Protein AF-A0A5T0JHB0-F1 (afdb_monomer)

Sequence (239 aa):
MPPEIALELALKNLENNMNIVLFGDSLSVVEEIQMHCNTYYQGKARIYKAQELIDDLSCPTPFLQAFAEIIFMSNADEIYSGDSSFARLASIIGHGKEPKYYFKFFSFVQQQDILMDNIGILNTDNIMKAYTMCYYYLISRLYLKKNFNHLVKIVFKILSYNSNNEFYHVLFIDSLLNLEKYDTAERHLDDFIFKLQREDRFLSCLKQSSFYNLFKNVYMSDKINEKYQKLMLIKSSII

pLDDT: mean 92.31, std 5.79, range [61.75, 98.12]

Structure (mmCIF, N/CA/C/O backbone):
data_AF-A0A5T0JHB0-F1
#
_entry.id   AF-A0A5T0JHB0-F1
#
loop_
_atom_site.group_PDB
_atom_site.id
_atom_site.type_symbol
_atom_site.label_atom_id
_atom_site.label_alt_id
_atom_site.label_comp_id
_atom_site.label_asym_id
_atom_site.label_entity_id
_atom_site.label_seq_id
_atom_site.pdbx_PDB_ins_code
_atom_site.Cartn_x
_atom_site.Cartn_y
_atom_site.Cartn_z
_atom_site.occupancy
_atom_site.B_iso_or_equiv
_atom_site.auth_seq_id
_atom_site.auth_comp_id
_atom_site.auth_asym_id
_atom_site.auth_atom_id
_atom_site.pdbx_PDB_model_num
ATOM 1 N N . MET A 1 1 ? -1.124 -0.220 7.212 1.00 89.75 1 MET A N 1
ATOM 2 C CA . MET A 1 1 ? -2.143 -1.015 6.483 1.00 89.75 1 MET A CA 1
ATOM 3 C C . MET A 1 1 ? -2.791 -0.111 5.446 1.00 89.75 1 MET A C 1
ATOM 5 O O . MET A 1 1 ? -2.792 1.090 5.696 1.00 89.75 1 MET A O 1
ATOM 9 N N . PRO A 1 2 ? -3.310 -0.623 4.319 1.00 93.50 2 PRO A N 1
ATOM 10 C CA . PRO A 1 2 ? -4.086 0.200 3.390 1.00 93.50 2 PRO A CA 1
ATOM 11 C C . PRO A 1 2 ? -5.315 0.816 4.085 1.00 93.50 2 PRO A C 1
ATOM 13 O O . PRO A 1 2 ? -5.983 0.091 4.832 1.00 93.50 2 PRO A O 1
ATOM 16 N N . PRO A 1 3 ? -5.624 2.106 3.865 1.00 94.94 3 PRO A N 1
ATOM 17 C CA . PRO A 1 3 ? -6.789 2.765 4.462 1.00 94.94 3 PRO A CA 1
ATOM 18 C C . PRO A 1 3 ? -8.114 2.065 4.160 1.00 94.94 3 PRO A C 1
ATOM 20 O O . PRO A 1 3 ? -8.975 1.977 5.025 1.00 94.94 3 PRO A O 1
ATOM 23 N N . GLU A 1 4 ? -8.257 1.501 2.964 1.00 95.62 4 GLU A N 1
ATOM 24 C CA . GLU A 1 4 ? -9.446 0.764 2.534 1.00 95.62 4 GLU A CA 1
ATOM 25 C C . GLU A 1 4 ? -9.688 -0.487 3.389 1.00 95.62 4 GLU A C 1
ATOM 27 O O . GLU A 1 4 ? -10.818 -0.787 3.762 1.00 95.62 4 GLU A O 1
ATOM 32 N N . ILE A 1 5 ? -8.616 -1.191 3.769 1.00 95.81 5 ILE A N 1
ATOM 33 C CA . ILE A 1 5 ? -8.713 -2.326 4.695 1.00 95.81 5 ILE A CA 1
ATOM 34 C C . ILE A 1 5 ? -9.114 -1.837 6.093 1.00 95.81 5 ILE A C 1
ATOM 36 O O . ILE A 1 5 ? -9.913 -2.489 6.761 1.00 95.81 5 ILE A O 1
ATOM 40 N N . ALA A 1 6 ? -8.571 -0.703 6.546 1.00 95.81 6 ALA A N 1
ATOM 41 C CA . ALA A 1 6 ? -8.934 -0.119 7.837 1.00 95.81 6 ALA A CA 1
ATOM 42 C C . ALA A 1 6 ? -10.414 0.300 7.876 1.00 95.81 6 ALA A C 1
ATOM 44 O O . ALA A 1 6 ? -11.096 0.029 8.863 1.00 95.81 6 ALA A O 1
ATOM 45 N N . LEU A 1 7 ? -10.916 0.898 6.792 1.00 96.75 7 LEU A N 1
ATOM 46 C CA . LEU A 1 7 ? -12.322 1.260 6.633 1.00 96.75 7 LEU A CA 1
ATOM 47 C C . LEU A 1 7 ? -13.226 0.027 6.707 1.00 96.75 7 LEU A C 1
ATOM 49 O O . LEU A 1 7 ? -14.161 0.005 7.498 1.00 96.75 7 LEU A O 1
ATOM 53 N N . GLU A 1 8 ? -12.914 -1.022 5.949 1.00 96.44 8 GLU A N 1
ATOM 54 C CA . GLU A 1 8 ? -13.681 -2.272 5.964 1.00 96.44 8 GLU A CA 1
ATOM 55 C C . GLU A 1 8 ? -13.753 -2.894 7.365 1.00 96.44 8 GLU A C 1
ATOM 57 O O . GLU A 1 8 ? -14.798 -3.379 7.801 1.00 96.44 8 GLU A O 1
ATOM 62 N N . LEU A 1 9 ? -12.637 -2.869 8.099 1.00 95.94 9 LEU A N 1
ATOM 63 C CA . LEU A 1 9 ? -12.596 -3.327 9.485 1.00 95.94 9 LEU A CA 1
ATOM 64 C C . LEU A 1 9 ? -13.464 -2.463 10.393 1.00 95.94 9 LEU A C 1
ATOM 66 O O . LEU A 1 9 ? -14.145 -3.006 11.265 1.00 95.94 9 LEU A O 1
ATOM 70 N N . ALA A 1 10 ? -13.446 -1.146 10.193 1.00 96.81 10 ALA A N 1
ATOM 71 C CA . ALA A 1 10 ? -14.276 -0.231 10.955 1.00 96.81 10 ALA A CA 1
ATOM 72 C C . ALA A 1 10 ? -15.765 -0.505 10.710 1.00 96.81 10 ALA A C 1
ATOM 74 O O . ALA A 1 10 ? -16.513 -0.693 11.667 1.00 96.81 10 ALA A O 1
ATOM 75 N N . LEU A 1 11 ? -16.183 -0.625 9.448 1.00 96.12 11 LEU A N 1
ATOM 76 C CA . LEU A 1 11 ? -17.566 -0.933 9.079 1.00 96.12 11 LEU A CA 1
ATOM 77 C C . LEU A 1 11 ? -18.024 -2.264 9.693 1.00 96.12 11 LEU A C 1
ATOM 79 O O . LEU A 1 11 ? -19.005 -2.295 10.432 1.00 96.12 11 LEU A O 1
ATOM 83 N N . LYS A 1 12 ? -17.250 -3.343 9.517 1.00 95.00 12 LYS A N 1
ATOM 84 C CA . LYS A 1 12 ? -17.574 -4.665 10.088 1.00 95.00 12 LYS A CA 1
ATOM 85 C C . LYS A 1 12 ? -17.710 -4.661 11.610 1.00 95.00 12 LYS A C 1
ATOM 87 O O . LYS A 1 12 ? -18.544 -5.376 12.159 1.00 95.00 12 LYS A O 1
ATOM 92 N N . ASN A 1 13 ? -16.885 -3.898 12.322 1.00 95.50 13 ASN A N 1
ATOM 93 C CA . ASN A 1 13 ? -16.968 -3.838 13.784 1.00 95.50 13 ASN A CA 1
ATOM 94 C C . ASN A 1 13 ? -18.107 -2.921 14.263 1.00 95.50 13 ASN A C 1
ATOM 96 O O . ASN A 1 13 ? -18.753 -3.236 15.264 1.00 95.50 13 ASN A O 1
ATOM 100 N N . LEU A 1 14 ? -18.418 -1.847 13.531 1.00 96.62 14 LEU A N 1
ATOM 101 C CA . LEU A 1 14 ? -19.583 -0.999 13.807 1.00 96.62 14 LEU A CA 1
ATOM 102 C C . LEU A 1 14 ? -20.900 -1.767 13.631 1.00 96.62 14 LEU A C 1
ATOM 104 O O . LEU A 1 14 ? -21.796 -1.616 14.460 1.00 96.62 14 LEU A O 1
ATOM 108 N N . GLU A 1 15 ? -21.009 -2.643 12.625 1.00 95.31 15 GLU A N 1
ATOM 109 C CA . GLU A 1 15 ? -22.163 -3.549 12.458 1.00 95.31 15 GLU A CA 1
ATOM 110 C C . GLU A 1 15 ? -22.382 -4.455 13.677 1.00 95.31 15 GLU A C 1
ATOM 112 O O . GLU A 1 15 ? -23.519 -4.752 14.044 1.00 95.31 15 GLU A O 1
ATOM 117 N N . ASN A 1 16 ? -21.299 -4.832 14.358 1.00 93.88 16 ASN A N 1
ATOM 118 C CA . ASN A 1 16 ? -21.329 -5.619 15.588 1.00 93.88 16 ASN A CA 1
ATOM 119 C C . ASN A 1 16 ? -21.525 -4.764 16.857 1.00 93.88 16 ASN A C 1
ATOM 121 O O . ASN A 1 16 ? -21.328 -5.255 17.967 1.00 93.88 16 ASN A O 1
ATOM 125 N N . ASN A 1 17 ? -21.939 -3.497 16.719 1.00 92.94 17 ASN A N 1
ATOM 126 C CA . ASN A 1 17 ? -22.165 -2.538 17.811 1.00 92.94 17 ASN A CA 1
ATOM 127 C C . ASN A 1 17 ? -20.931 -2.242 18.683 1.00 92.94 17 ASN A C 1
ATOM 129 O O . ASN A 1 17 ? -21.081 -1.812 19.834 1.00 92.94 17 ASN A O 1
ATOM 133 N N . MET A 1 18 ? -19.727 -2.436 18.140 1.00 95.31 18 MET A N 1
ATOM 134 C CA . MET A 1 18 ? -18.478 -2.121 18.832 1.00 95.31 18 MET A CA 1
ATOM 135 C C . MET A 1 18 ? -18.198 -0.615 18.813 1.00 95.31 18 MET A C 1
ATOM 137 O O . MET A 1 18 ? -18.572 0.096 17.878 1.00 95.31 18 MET A O 1
ATOM 141 N N . ASN A 1 19 ? -17.491 -0.138 19.838 1.00 96.44 19 ASN A N 1
ATOM 142 C CA . ASN A 1 19 ? -16.872 1.186 19.823 1.00 96.44 19 ASN A CA 1
ATOM 143 C C . ASN A 1 19 ? -15.500 1.071 19.153 1.00 96.44 19 ASN A C 1
ATOM 145 O O . ASN A 1 19 ? -14.743 0.149 19.454 1.00 96.44 19 ASN A O 1
ATOM 149 N N . ILE A 1 20 ? -15.169 2.006 18.268 1.00 97.56 20 ILE A N 1
ATOM 150 C CA . ILE A 1 20 ? -13.930 1.972 17.490 1.00 97.56 20 ILE A CA 1
ATOM 151 C C . ILE A 1 20 ? -13.085 3.190 17.817 1.00 97.56 20 ILE A C 1
ATOM 153 O O . ILE A 1 20 ? -13.575 4.315 17.796 1.00 97.56 20 ILE A O 1
ATOM 157 N N . VAL A 1 21 ? -11.799 2.959 18.063 1.00 97.00 21 VAL A N 1
ATOM 158 C CA . VAL A 1 21 ? -10.796 4.018 18.179 1.00 97.00 21 VAL A CA 1
ATOM 159 C C . VAL A 1 21 ? -9.786 3.840 17.054 1.00 97.00 21 VAL A C 1
ATOM 161 O O . VAL A 1 21 ? -9.196 2.770 16.898 1.00 97.00 21 VAL A O 1
ATOM 164 N N . LEU A 1 22 ? -9.614 4.884 16.253 1.00 96.44 22 LEU A N 1
ATOM 165 C CA . LEU A 1 22 ? -8.676 4.929 15.144 1.00 96.44 22 LEU A CA 1
ATOM 166 C C . LEU A 1 22 ? -7.336 5.502 15.605 1.00 96.44 22 LEU A C 1
ATOM 168 O O . LEU A 1 22 ? -7.280 6.557 16.237 1.00 96.44 22 LEU A O 1
ATOM 172 N N . PHE A 1 23 ? -6.263 4.821 15.212 1.00 93.88 23 PHE A N 1
ATOM 173 C CA . PHE A 1 23 ? -4.880 5.245 15.408 1.00 93.88 23 PHE A CA 1
ATOM 174 C C . PHE A 1 23 ? -4.179 5.291 14.051 1.00 93.88 23 PHE A C 1
ATOM 176 O O . PHE A 1 23 ? -4.409 4.422 13.203 1.00 93.88 23 PHE A O 1
ATOM 183 N N . GLY A 1 24 ? -3.290 6.260 13.851 1.00 90.19 24 GLY A N 1
ATOM 184 C CA . GLY A 1 24 ? -2.480 6.326 12.642 1.00 90.19 24 GLY A CA 1
ATOM 185 C C . GLY A 1 24 ? -1.634 7.587 12.549 1.00 90.19 24 GLY A C 1
ATOM 186 O O . GLY A 1 24 ? -2.036 8.648 13.013 1.00 90.19 24 GLY A O 1
ATOM 187 N N . ASP A 1 25 ? -0.490 7.461 11.876 1.00 85.25 25 ASP A N 1
ATOM 188 C CA . ASP A 1 25 ? 0.469 8.559 11.685 1.00 85.25 25 ASP A CA 1
ATOM 189 C C . ASP A 1 25 ? -0.076 9.671 10.770 1.00 85.25 25 ASP A C 1
ATOM 191 O O . ASP A 1 25 ? 0.360 10.819 10.823 1.00 85.25 25 ASP A O 1
ATOM 195 N N . SER A 1 26 ? -1.025 9.329 9.892 1.00 89.62 26 SER A N 1
ATOM 196 C CA . SER A 1 26 ? -1.679 10.273 8.987 1.00 89.62 26 SER A CA 1
ATOM 197 C C . SER A 1 26 ? -3.050 10.652 9.535 1.00 89.62 26 SER A C 1
ATOM 199 O O . SER A 1 26 ? -4.031 9.931 9.340 1.00 89.62 26 SER A O 1
ATOM 201 N N . LEU A 1 27 ? -3.111 11.811 10.196 1.00 89.62 27 LEU A N 1
ATOM 202 C CA . LEU A 1 27 ? -4.356 12.352 10.749 1.00 89.62 27 LEU A CA 1
ATOM 203 C C . LEU A 1 27 ? -5.435 12.524 9.676 1.00 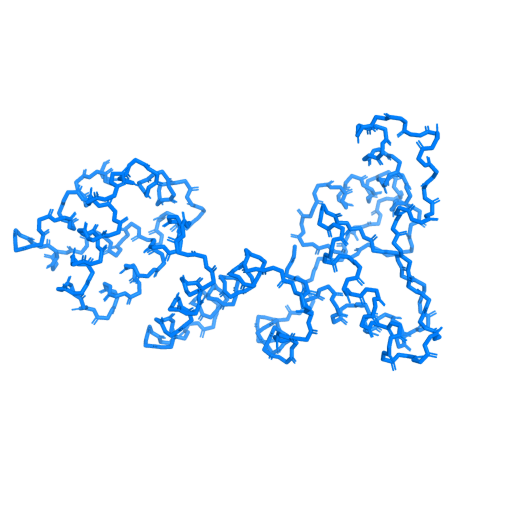89.62 27 LEU A C 1
ATOM 205 O O . LEU A 1 27 ? -6.582 12.171 9.917 1.00 89.62 27 LEU A O 1
ATOM 209 N N . SER A 1 28 ? -5.064 12.962 8.470 1.00 92.81 28 SER A N 1
ATOM 210 C CA . SER A 1 28 ? -6.013 13.124 7.363 1.00 92.81 28 SER A CA 1
ATOM 211 C C . SER A 1 28 ? -6.670 11.803 6.953 1.00 92.81 28 SER A C 1
ATOM 213 O O . SER A 1 28 ? -7.867 11.763 6.696 1.00 92.81 28 SER A O 1
ATOM 215 N N . VAL A 1 29 ? -5.924 10.696 6.933 1.00 94.62 29 VAL A N 1
ATOM 216 C CA . VAL A 1 29 ? -6.490 9.371 6.634 1.00 94.62 29 VAL A CA 1
ATOM 217 C C . VAL A 1 29 ? -7.418 8.900 7.752 1.00 94.62 29 VAL A C 1
ATOM 219 O O . VAL A 1 29 ? -8.484 8.353 7.475 1.00 94.62 29 VAL A O 1
ATOM 222 N N . VAL A 1 30 ? -7.025 9.117 9.008 1.00 95.75 30 VAL A N 1
ATOM 223 C CA . VAL A 1 30 ? -7.852 8.791 10.177 1.00 95.75 30 VAL A CA 1
ATOM 224 C C . VAL A 1 30 ? -9.171 9.575 10.144 1.00 95.75 30 VAL A C 1
ATOM 226 O O . VAL A 1 30 ? -10.237 8.998 10.359 1.00 95.75 30 VAL A O 1
ATOM 229 N N . GLU A 1 31 ? -9.110 10.862 9.810 1.00 95.56 31 GLU A N 1
ATOM 230 C CA . GLU A 1 31 ? -10.271 11.743 9.661 1.00 95.56 31 GLU A CA 1
ATOM 231 C C . GLU A 1 31 ? -11.197 11.310 8.528 1.00 95.56 31 GLU A C 1
ATOM 233 O O . GLU A 1 31 ? -12.407 11.237 8.732 1.00 95.56 31 GLU A O 1
ATOM 238 N N . GLU A 1 32 ? -10.651 10.955 7.366 1.00 96.44 32 GLU A N 1
ATOM 239 C CA . GLU A 1 32 ? -11.439 10.464 6.232 1.00 96.44 32 GLU A CA 1
ATOM 240 C C . GLU A 1 32 ? -12.203 9.177 6.574 1.00 96.44 32 GLU A C 1
ATOM 242 O O . GLU A 1 32 ? -13.388 9.059 6.258 1.00 96.44 32 GLU A O 1
ATOM 247 N N . ILE A 1 33 ? -11.570 8.227 7.276 1.00 97.25 33 ILE A N 1
ATOM 248 C CA . ILE A 1 33 ? -12.240 6.994 7.723 1.00 97.25 33 ILE A CA 1
ATOM 249 C C . ILE A 1 33 ? -13.360 7.324 8.716 1.00 97.25 33 ILE A C 1
ATOM 251 O O . ILE A 1 33 ? -14.481 6.833 8.565 1.00 97.25 33 ILE A O 1
ATOM 255 N N . GLN A 1 34 ? -13.083 8.164 9.718 1.00 97.25 34 GLN A N 1
ATOM 256 C CA . GLN A 1 34 ? -14.083 8.568 10.709 1.00 97.25 34 GLN A CA 1
ATOM 257 C C . GLN A 1 34 ? -15.277 9.267 10.042 1.00 97.25 34 GLN A C 1
ATOM 259 O O . GLN A 1 34 ? -16.429 8.917 10.306 1.00 97.25 34 GLN A O 1
ATOM 264 N N . MET A 1 35 ? -15.009 10.223 9.150 1.00 96.38 35 MET A N 1
ATOM 265 C CA . MET A 1 35 ? -16.020 10.971 8.405 1.00 96.38 35 MET A CA 1
ATOM 266 C C . MET A 1 35 ? -16.868 10.049 7.527 1.00 96.38 35 MET A C 1
ATOM 268 O O . MET A 1 35 ? -18.096 10.181 7.513 1.00 96.38 35 MET A O 1
ATOM 272 N N . HIS A 1 36 ? -16.241 9.099 6.830 1.00 97.00 36 HIS A N 1
ATOM 273 C CA . HIS A 1 36 ? -16.961 8.131 6.012 1.00 97.00 36 HIS A CA 1
ATOM 274 C C . HIS A 1 36 ? -17.904 7.277 6.864 1.00 97.00 36 HIS A C 1
ATOM 276 O O . HIS A 1 36 ? -19.098 7.213 6.578 1.00 97.00 36 HIS A O 1
ATOM 282 N N . CYS A 1 37 ? -17.406 6.685 7.953 1.00 97.19 37 CYS A N 1
ATOM 283 C CA . CYS A 1 37 ? -18.223 5.893 8.874 1.00 97.19 37 CYS A CA 1
ATOM 284 C C . CYS A 1 37 ? -19.373 6.719 9.470 1.00 97.19 37 CYS A C 1
ATOM 286 O O . CYS A 1 37 ? -20.520 6.274 9.480 1.00 97.19 37 CYS A O 1
ATOM 288 N N . ASN A 1 38 ? -19.104 7.947 9.916 1.00 96.25 38 ASN A N 1
ATOM 289 C CA . ASN A 1 38 ? -20.141 8.838 10.431 1.00 96.25 38 ASN A CA 1
ATOM 290 C C . ASN A 1 38 ? -21.205 9.144 9.374 1.00 96.25 38 ASN A C 1
ATOM 292 O O . ASN A 1 38 ? -22.392 9.121 9.686 1.00 96.25 38 ASN A O 1
ATOM 296 N N . THR A 1 39 ? -20.813 9.366 8.122 1.00 96.00 39 THR A N 1
ATOM 297 C CA . THR A 1 39 ? -21.760 9.589 7.021 1.00 96.00 39 THR A CA 1
ATOM 298 C C . THR A 1 39 ? -22.595 8.337 6.748 1.00 96.00 39 THR A C 1
ATOM 300 O O . THR A 1 39 ? -23.823 8.416 6.704 1.00 96.00 39 THR A O 1
ATOM 303 N N . TYR A 1 40 ? -21.947 7.174 6.640 1.00 95.44 40 TYR A N 1
ATOM 304 C CA . TYR A 1 40 ? -22.587 5.884 6.367 1.00 95.44 40 TYR A CA 1
ATOM 305 C C . TYR A 1 40 ? -23.641 5.520 7.426 1.00 95.44 40 TYR A C 1
ATOM 307 O O . TYR A 1 40 ? -24.749 5.103 7.094 1.00 95.44 40 TYR A O 1
ATOM 315 N N . TYR A 1 41 ? -23.341 5.765 8.705 1.00 95.50 41 TYR A N 1
ATOM 316 C CA . TYR A 1 41 ? -24.249 5.504 9.830 1.00 95.50 41 TYR A CA 1
ATOM 317 C C . TYR A 1 41 ? -25.081 6.723 10.267 1.00 95.50 41 TYR A C 1
ATOM 319 O O . TYR A 1 41 ? -25.636 6.718 11.368 1.00 95.50 41 TYR A O 1
ATOM 327 N N . GLN A 1 42 ? -25.191 7.775 9.446 1.00 95.00 42 GLN A N 1
ATOM 328 C CA . GLN A 1 42 ? -26.013 8.967 9.732 1.00 95.00 42 GLN A CA 1
ATOM 329 C C . GLN A 1 42 ? -25.706 9.616 11.100 1.00 95.00 42 GLN A C 1
ATOM 331 O O . GLN A 1 42 ? -26.607 9.976 11.860 1.00 95.00 42 GLN A O 1
ATOM 336 N N . GLY A 1 43 ? -24.423 9.709 11.444 1.00 90.12 43 GLY A N 1
ATOM 337 C CA . GLY A 1 43 ? -23.916 10.286 12.690 1.00 90.12 43 GLY A CA 1
ATOM 338 C C . GLY A 1 43 ? -24.035 9.378 13.916 1.00 90.12 43 GLY A C 1
ATOM 339 O O . GLY A 1 43 ? -23.746 9.822 15.022 1.00 90.12 43 GLY A O 1
ATOM 340 N N . LYS A 1 44 ? -24.462 8.119 13.755 1.00 91.31 44 LYS A N 1
ATOM 341 C CA . LYS A 1 44 ? -24.628 7.160 14.865 1.00 91.31 44 LYS A CA 1
ATOM 342 C C . LYS A 1 44 ? -23.440 6.211 15.044 1.00 91.31 44 LYS A C 1
ATOM 344 O O . LYS A 1 44 ? -23.489 5.351 15.924 1.00 91.31 44 LYS A O 1
ATOM 349 N N . ALA A 1 45 ? -22.402 6.327 14.213 1.00 94.19 45 ALA A N 1
ATOM 350 C CA . ALA A 1 45 ? -21.202 5.514 14.360 1.00 94.19 45 ALA A CA 1
ATOM 351 C C . ALA A 1 45 ? -20.469 5.890 15.653 1.00 94.19 45 ALA A C 1
ATOM 353 O O . ALA A 1 45 ? -20.216 7.060 15.929 1.00 94.19 45 ALA A O 1
ATOM 354 N N . ARG A 1 46 ? -20.101 4.883 16.446 1.00 96.19 46 ARG A N 1
ATOM 355 C CA . ARG A 1 46 ? -19.302 5.060 17.665 1.00 96.19 46 ARG A CA 1
ATOM 356 C C . ARG A 1 46 ? -17.828 4.909 17.316 1.00 96.19 46 ARG A C 1
ATOM 358 O O . ARG A 1 46 ? -17.197 3.913 17.664 1.00 96.19 46 ARG A O 1
ATOM 365 N N . ILE A 1 47 ? -17.327 5.861 16.540 1.00 97.50 47 ILE A N 1
ATOM 366 C CA . ILE A 1 47 ? -15.969 5.863 16.004 1.00 97.50 47 ILE A CA 1
ATOM 367 C C . ILE A 1 47 ? -15.251 7.155 16.390 1.00 97.50 47 ILE A C 1
ATOM 369 O O . ILE A 1 47 ? -15.738 8.258 16.146 1.00 97.50 47 ILE A O 1
ATOM 373 N N . TYR A 1 48 ? -14.082 7.002 16.995 1.00 96.00 48 TYR A N 1
ATOM 374 C CA . TYR A 1 48 ? -13.324 8.085 17.607 1.00 96.00 48 TYR A CA 1
ATOM 375 C C . TYR A 1 48 ? -11.898 8.078 17.084 1.00 96.00 48 TYR A C 1
ATOM 377 O O . TYR A 1 48 ?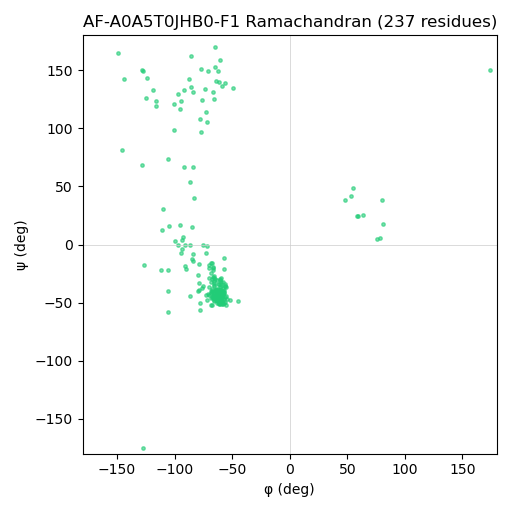 -11.350 7.018 16.769 1.00 96.00 48 TYR A O 1
ATOM 385 N N . LYS A 1 49 ? -11.272 9.245 17.026 1.00 94.50 49 LYS A N 1
ATOM 386 C CA . LYS A 1 49 ? -9.826 9.346 16.801 1.00 94.50 49 LYS A CA 1
ATOM 387 C C . LYS A 1 49 ? -9.128 9.270 18.152 1.00 94.50 49 LYS A C 1
ATOM 389 O O . LYS A 1 49 ? -9.620 9.835 19.125 1.00 94.50 49 LYS A O 1
ATOM 394 N N . ALA A 1 50 ? -7.975 8.613 18.232 1.00 92.12 50 ALA A N 1
ATOM 395 C CA . ALA A 1 50 ? -7.217 8.546 19.483 1.00 92.12 50 ALA A CA 1
ATOM 396 C C . ALA A 1 50 ? -6.905 9.946 20.050 1.00 92.12 50 ALA A C 1
ATOM 398 O O . ALA A 1 50 ? -7.014 10.161 21.254 1.00 92.12 50 ALA A O 1
ATOM 399 N N . GLN A 1 51 ? -6.626 10.918 19.176 1.00 87.19 51 GLN A N 1
ATOM 400 C CA . GLN A 1 51 ? -6.329 12.306 19.546 1.00 87.19 51 GLN A CA 1
ATOM 401 C C . GLN A 1 51 ? -7.527 13.048 20.164 1.00 87.19 51 GLN A C 1
ATOM 403 O O . GLN A 1 51 ? -7.345 14.051 20.837 1.00 87.19 51 GLN A O 1
ATOM 408 N N . GLU A 1 52 ? -8.760 12.571 19.963 1.00 89.06 52 GLU A N 1
ATOM 409 C CA . GLU A 1 52 ? -9.947 13.140 20.625 1.00 89.06 52 GLU A CA 1
ATOM 410 C C . GLU A 1 52 ? -10.081 12.662 22.078 1.00 89.06 52 GLU A C 1
ATOM 412 O O . GLU A 1 52 ? -10.849 13.230 22.852 1.00 89.06 52 GLU A O 1
ATOM 417 N N . LEU A 1 53 ? -9.371 11.589 22.436 1.00 89.69 53 LEU A N 1
ATOM 418 C CA . LEU A 1 53 ? -9.498 10.889 23.714 1.00 89.69 53 LEU A CA 1
ATOM 419 C C . LEU A 1 53 ? -8.254 11.048 24.596 1.00 89.69 53 LEU A C 1
ATOM 421 O O . LEU A 1 53 ? -8.339 10.869 25.811 1.00 89.69 53 LEU A O 1
ATOM 425 N N . ILE A 1 54 ? -7.108 11.368 23.996 1.00 85.75 54 ILE A N 1
ATOM 426 C CA . ILE A 1 54 ? -5.834 11.581 24.680 1.00 85.75 54 ILE A CA 1
ATOM 427 C C . ILE A 1 54 ? -5.616 13.086 24.820 1.00 85.75 54 ILE A C 1
ATOM 429 O O . ILE A 1 54 ? -5.578 13.810 23.833 1.00 85.75 54 ILE A O 1
ATOM 433 N N . ASP A 1 55 ? -5.476 13.555 26.058 1.00 75.94 55 ASP A N 1
ATOM 434 C CA . ASP A 1 55 ? -5.261 14.972 26.346 1.00 75.94 55 ASP A CA 1
ATOM 435 C C . ASP A 1 55 ? -3.839 15.419 25.964 1.00 75.94 55 ASP A C 1
ATOM 437 O O . ASP A 1 55 ? -2.849 15.016 26.587 1.00 75.94 55 ASP A O 1
ATOM 441 N N . ASP A 1 56 ? -3.752 16.297 24.963 1.00 67.25 56 ASP A N 1
ATOM 442 C CA . ASP A 1 56 ? -2.501 16.888 24.479 1.00 67.25 56 ASP A CA 1
ATOM 443 C C . ASP A 1 56 ? -1.755 17.677 25.565 1.00 67.25 56 ASP A C 1
ATOM 445 O O . ASP A 1 56 ? -0.521 17.684 25.586 1.00 67.25 56 ASP A O 1
ATOM 449 N N . LEU A 1 57 ? -2.469 18.307 26.507 1.00 61.75 57 LEU A N 1
ATOM 450 C CA . LEU A 1 57 ? -1.845 19.076 27.593 1.00 61.75 57 LEU A CA 1
ATOM 451 C C . LEU A 1 57 ? -1.073 18.172 28.561 1.00 61.75 57 LEU A C 1
ATOM 453 O O . LEU A 1 57 ? -0.068 18.588 29.140 1.00 61.75 57 LEU A O 1
ATOM 457 N N . SER A 1 58 ? -1.517 16.924 28.697 1.00 67.69 58 SER A N 1
ATOM 458 C CA . SER A 1 58 ? -0.886 15.900 29.529 1.00 67.69 58 SER A CA 1
ATOM 459 C C . SER A 1 58 ? 0.264 15.171 28.813 1.00 67.69 58 SER A C 1
ATOM 461 O O . SER A 1 58 ? 1.075 14.511 29.466 1.00 67.69 58 SER A O 1
ATOM 463 N N . CYS A 1 59 ? 0.383 15.316 27.487 1.00 76.44 59 CYS A N 1
ATOM 464 C CA . CYS A 1 59 ? 1.383 14.644 26.651 1.00 76.44 59 CYS A CA 1
ATOM 465 C C . CYS A 1 59 ? 2.151 15.644 25.762 1.00 76.44 59 CYS A C 1
ATOM 467 O O . CYS A 1 59 ? 2.052 15.589 24.540 1.00 76.44 59 CYS A O 1
ATOM 469 N N . PRO A 1 60 ? 2.991 16.530 26.328 1.00 75.56 60 PRO A N 1
ATOM 470 C CA . PRO A 1 60 ? 3.583 17.652 25.589 1.00 75.56 60 PRO A CA 1
ATOM 471 C C . PRO A 1 60 ? 4.672 17.256 24.578 1.00 75.56 60 PRO A C 1
ATOM 473 O O . PRO A 1 60 ? 5.255 18.122 23.929 1.00 75.56 60 PRO A O 1
ATOM 476 N N . THR A 1 61 ? 5.014 15.969 24.472 1.00 86.19 61 THR A N 1
ATOM 477 C CA . THR A 1 61 ? 6.075 15.493 23.575 1.00 86.19 61 THR A CA 1
ATOM 478 C C . THR A 1 61 ? 5.565 14.363 22.685 1.00 86.19 61 THR A C 1
ATOM 480 O O . THR A 1 61 ? 4.766 13.552 23.157 1.00 86.19 61 THR A O 1
ATOM 483 N N . PRO A 1 62 ? 6.095 14.217 21.454 1.00 84.88 62 PRO A N 1
ATOM 484 C CA . PRO A 1 62 ? 5.727 13.111 20.568 1.00 84.88 62 PRO A CA 1
ATOM 485 C C . PRO A 1 62 ? 5.957 11.731 21.195 1.00 84.88 62 PRO A C 1
ATOM 487 O O . PRO A 1 62 ? 5.194 10.800 20.965 1.00 84.88 62 PRO A O 1
ATOM 490 N N . PHE A 1 63 ? 6.996 11.598 22.027 1.00 88.19 63 PHE A N 1
ATOM 491 C CA . PHE A 1 63 ? 7.264 10.362 22.758 1.00 88.19 63 PHE A CA 1
ATOM 492 C C . PHE A 1 63 ? 6.157 10.044 23.770 1.00 88.19 63 PHE A C 1
ATOM 494 O O . PHE A 1 63 ? 5.692 8.909 23.831 1.00 88.19 63 PHE A O 1
ATOM 501 N N . LEU A 1 64 ? 5.720 11.040 24.547 1.00 88.94 64 LEU A N 1
ATOM 502 C CA . LEU A 1 64 ? 4.638 10.860 25.516 1.00 88.94 64 LEU A CA 1
ATOM 503 C C . LEU A 1 64 ? 3.296 10.610 24.824 1.00 88.94 64 LEU A C 1
ATOM 505 O O . LEU A 1 64 ? 2.560 9.748 25.287 1.00 88.94 64 LEU A O 1
ATOM 509 N N . GLN A 1 65 ? 3.015 11.280 23.702 1.00 87.44 65 GLN A N 1
ATOM 510 C CA . GLN A 1 65 ? 1.826 11.003 22.886 1.00 87.44 65 GLN A CA 1
ATOM 511 C C . GLN A 1 65 ? 1.831 9.560 22.378 1.00 87.44 65 GLN A C 1
ATOM 513 O O . GLN A 1 65 ? 0.879 8.825 22.621 1.00 87.44 65 GLN A O 1
ATOM 518 N N . ALA A 1 66 ? 2.933 9.111 21.770 1.00 89.31 66 ALA A N 1
ATOM 519 C CA . ALA A 1 66 ? 3.076 7.731 21.312 1.00 89.31 66 ALA A CA 1
ATOM 520 C C . ALA A 1 66 ? 2.904 6.720 22.458 1.00 89.31 66 ALA A C 1
ATOM 522 O O . ALA A 1 66 ? 2.236 5.699 22.305 1.00 89.31 66 ALA A O 1
ATOM 523 N N . PHE A 1 67 ? 3.483 6.999 23.627 1.00 90.44 67 PHE A N 1
ATOM 524 C CA . PHE A 1 67 ? 3.347 6.123 24.788 1.00 90.44 67 PHE A CA 1
ATOM 525 C C . PHE A 1 67 ? 1.911 6.098 25.331 1.00 90.44 67 PHE A C 1
ATOM 527 O O . PHE A 1 67 ? 1.399 5.025 25.653 1.00 90.44 67 PHE A O 1
ATOM 534 N N . ALA A 1 68 ? 1.237 7.249 25.376 1.00 90.75 68 ALA A N 1
ATOM 535 C CA . ALA A 1 68 ? -0.166 7.353 25.758 1.00 90.75 68 ALA A CA 1
ATOM 536 C C . ALA A 1 68 ? -1.078 6.609 24.775 1.00 90.75 68 ALA A C 1
ATOM 538 O O . ALA A 1 68 ? -1.961 5.878 25.216 1.00 90.75 68 ALA A O 1
ATOM 539 N N . GLU A 1 69 ? -0.830 6.704 23.466 1.00 91.94 69 GLU A N 1
ATOM 540 C CA . GLU A 1 69 ? -1.553 5.933 22.449 1.00 91.94 69 GLU A CA 1
ATOM 541 C C . GLU A 1 69 ? -1.393 4.425 22.658 1.00 91.94 69 GLU A C 1
ATOM 543 O O . GLU A 1 69 ? -2.374 3.687 22.586 1.00 91.94 69 GLU A O 1
ATOM 548 N N . ILE A 1 70 ? -0.182 3.957 22.971 1.00 93.75 70 ILE A N 1
ATOM 549 C CA . ILE A 1 70 ? 0.093 2.535 23.228 1.00 93.75 70 ILE A CA 1
ATOM 550 C C . ILE A 1 70 ? -0.625 2.052 24.493 1.00 93.75 70 ILE A C 1
ATOM 552 O O . ILE A 1 70 ? -1.235 0.981 24.471 1.00 93.75 70 ILE A O 1
ATOM 556 N N . ILE A 1 71 ? -0.603 2.839 25.575 1.00 92.38 71 ILE A N 1
ATOM 557 C CA . ILE A 1 71 ? -1.355 2.536 26.804 1.00 92.38 71 ILE A CA 1
ATOM 558 C C . ILE A 1 71 ? -2.859 2.538 26.528 1.00 92.38 71 ILE A C 1
ATOM 560 O O . ILE A 1 71 ? -3.587 1.657 26.984 1.00 92.38 71 ILE A O 1
ATOM 564 N N . PHE A 1 72 ? -3.360 3.514 25.778 1.00 92.69 72 PHE A N 1
ATOM 565 C CA . PHE A 1 72 ? -4.780 3.589 25.466 1.00 92.69 72 PHE A CA 1
ATOM 566 C C . PHE A 1 72 ? -5.216 2.376 24.634 1.00 92.69 72 PHE A C 1
ATOM 568 O O . PHE A 1 72 ? -6.178 1.691 24.978 1.00 92.69 72 PHE A O 1
ATOM 575 N N . MET A 1 73 ? -4.430 2.026 23.614 1.00 93.88 73 MET A N 1
ATOM 576 C CA . MET A 1 73 ? -4.632 0.841 22.782 1.00 93.88 73 MET A CA 1
ATOM 577 C C . MET A 1 73 ? -4.592 -0.461 23.593 1.00 93.88 73 MET A C 1
ATOM 579 O O . MET A 1 73 ? -5.364 -1.372 23.304 1.00 93.88 73 MET A O 1
ATOM 583 N N . SER A 1 74 ? -3.748 -0.565 24.627 1.00 94.25 74 SER A N 1
ATOM 584 C CA . SER A 1 74 ? -3.649 -1.783 25.445 1.00 94.25 74 SER A CA 1
ATOM 585 C C . SER A 1 74 ? -4.886 -2.076 26.292 1.00 94.25 74 SER A C 1
ATOM 587 O O . SER A 1 74 ? -5.033 -3.187 26.792 1.00 94.25 74 SER A O 1
ATOM 589 N N . ASN A 1 75 ? -5.766 -1.089 26.462 1.00 92.69 75 ASN A N 1
ATOM 590 C CA . ASN A 1 75 ? -7.037 -1.245 27.166 1.00 92.69 75 ASN A CA 1
ATOM 591 C C . ASN A 1 75 ? -8.193 -1.643 26.230 1.00 92.69 75 ASN A C 1
ATOM 593 O O . ASN A 1 75 ? -9.317 -1.816 26.695 1.00 92.69 75 ASN A O 1
ATOM 597 N N . ALA A 1 76 ? -7.945 -1.787 24.924 1.00 93.50 76 ALA A N 1
ATOM 598 C CA . ALA A 1 76 ? -8.968 -2.202 23.974 1.00 93.50 76 ALA A CA 1
ATOM 599 C C . ALA A 1 76 ? -9.350 -3.683 24.143 1.00 93.50 76 ALA A C 1
ATOM 601 O O . ALA A 1 76 ? -8.521 -4.540 24.463 1.00 93.50 76 ALA A O 1
ATOM 602 N N . ASP A 1 77 ? -10.610 -4.010 23.845 1.00 92.31 77 ASP A N 1
ATOM 603 C CA . ASP A 1 77 ? -11.065 -5.402 23.806 1.00 92.31 77 ASP A CA 1
ATOM 604 C C . ASP A 1 77 ? -10.327 -6.207 22.735 1.00 92.31 77 ASP A C 1
ATOM 606 O O . ASP A 1 77 ? -9.938 -7.355 22.982 1.00 92.31 77 ASP A O 1
ATOM 610 N N . GLU A 1 78 ? -10.115 -5.577 21.576 1.00 93.06 78 GLU A N 1
ATOM 611 C CA . GLU A 1 78 ? -9.449 -6.125 20.402 1.00 93.06 78 GLU A CA 1
ATOM 612 C C . GLU A 1 78 ? -8.615 -5.046 19.697 1.00 93.06 78 GLU A C 1
ATOM 614 O O . GLU A 1 78 ? -9.041 -3.899 19.574 1.00 93.06 78 GLU A O 1
ATOM 619 N N . ILE A 1 79 ? -7.445 -5.430 19.177 1.00 94.69 79 ILE A N 1
ATOM 620 C CA . ILE A 1 79 ? -6.563 -4.542 18.409 1.00 94.69 79 ILE A CA 1
ATOM 621 C C . ILE A 1 79 ? -6.455 -5.078 16.984 1.00 94.69 79 ILE A C 1
ATOM 623 O O . ILE A 1 79 ? -5.947 -6.178 16.777 1.00 94.69 79 ILE A O 1
ATOM 627 N N . TYR A 1 80 ? -6.879 -4.296 15.993 1.00 95.06 80 TYR A N 1
ATOM 628 C CA . TYR A 1 80 ? -6.728 -4.632 14.576 1.00 95.06 80 TYR A CA 1
ATOM 629 C C . TYR A 1 80 ? -5.493 -3.944 13.990 1.00 95.06 80 TYR A C 1
ATOM 631 O O . TYR A 1 80 ? -5.308 -2.741 14.159 1.00 95.06 80 TYR A O 1
ATOM 639 N N . SER A 1 81 ? -4.615 -4.690 13.307 1.00 93.69 81 SER A N 1
ATOM 640 C CA . SER A 1 81 ? -3.334 -4.137 12.842 1.00 93.69 81 SER A CA 1
ATOM 641 C C . SER A 1 81 ? -2.803 -4.753 11.546 1.00 93.69 81 SER A C 1
ATOM 643 O O . SER A 1 81 ? -3.239 -5.809 11.095 1.00 93.69 81 SER A O 1
ATOM 645 N N . GLY A 1 82 ? -1.830 -4.074 10.938 1.00 87.62 82 GLY A N 1
ATOM 646 C CA . GLY A 1 82 ? -1.092 -4.508 9.754 1.00 87.62 82 GLY A CA 1
ATOM 647 C C . GLY A 1 82 ? 0.357 -4.875 10.034 1.00 87.62 82 GLY A C 1
ATOM 648 O O . GLY A 1 82 ? 1.177 -4.679 9.148 1.00 87.62 82 GLY A O 1
ATOM 649 N N . ASP A 1 83 ? 0.627 -5.369 11.245 1.00 86.12 83 ASP A N 1
ATOM 650 C CA . ASP A 1 83 ? 1.956 -5.621 11.826 1.00 86.12 83 ASP A CA 1
ATOM 651 C C . ASP A 1 83 ? 2.653 -4.373 12.400 1.00 86.12 83 ASP A C 1
ATOM 653 O O . ASP A 1 83 ? 3.857 -4.178 12.271 1.00 86.12 83 ASP A O 1
ATOM 657 N N . SER A 1 84 ? 1.881 -3.489 13.046 1.00 89.81 84 SER A N 1
ATOM 658 C CA . SER A 1 84 ? 2.449 -2.331 13.746 1.00 89.81 84 SER A CA 1
ATOM 659 C C . SER A 1 84 ? 3.152 -2.739 15.044 1.00 89.81 84 SER A C 1
ATOM 661 O O . SER A 1 84 ? 2.575 -3.435 15.885 1.00 89.81 84 SER A O 1
ATOM 663 N N . SER A 1 85 ? 4.360 -2.212 15.263 1.00 90.62 85 SER A N 1
ATOM 664 C CA . SER A 1 85 ? 5.079 -2.337 16.536 1.00 90.62 85 SER A CA 1
ATOM 665 C C . SER A 1 85 ? 4.313 -1.723 17.713 1.00 90.62 85 SER A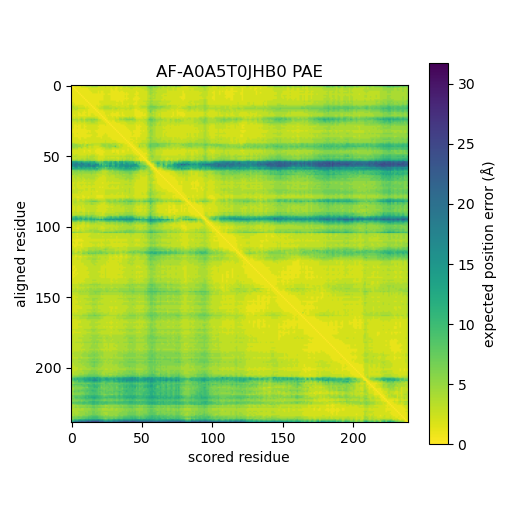 C 1
ATOM 667 O O . SER A 1 85 ? 4.418 -2.241 18.822 1.00 90.62 85 SER A O 1
ATOM 669 N N . PHE A 1 86 ? 3.503 -0.678 17.487 1.00 93.06 86 PHE A N 1
ATOM 670 C CA . PHE A 1 86 ? 2.654 -0.085 18.533 1.00 93.06 86 PHE A CA 1
ATOM 671 C C . PHE A 1 86 ? 1.585 -1.080 18.980 1.00 93.06 86 PHE A C 1
ATOM 673 O O . PHE A 1 86 ? 1.434 -1.320 20.172 1.00 93.06 86 PHE A O 1
ATOM 680 N N . ALA A 1 87 ? 0.914 -1.734 18.026 1.00 92.81 87 ALA A N 1
ATOM 681 C CA . ALA A 1 87 ? -0.088 -2.757 18.321 1.00 92.81 87 ALA A CA 1
ATOM 682 C C . ALA A 1 87 ? 0.513 -3.961 19.056 1.00 92.81 87 ALA A C 1
ATOM 684 O O . ALA A 1 87 ? -0.085 -4.475 20.000 1.00 92.81 87 ALA A O 1
ATOM 685 N N . ARG A 1 88 ? 1.719 -4.387 18.662 1.00 92.25 88 ARG A N 1
ATOM 686 C CA . ARG A 1 88 ? 2.453 -5.454 19.355 1.00 92.25 88 ARG A CA 1
ATOM 687 C C . ARG A 1 88 ? 2.814 -5.066 20.785 1.00 92.25 88 ARG A C 1
ATOM 689 O O . ARG A 1 88 ? 2.613 -5.868 21.690 1.00 92.25 88 ARG A O 1
ATOM 696 N N . LEU A 1 89 ? 3.321 -3.853 21.007 1.00 93.94 89 LEU A N 1
ATOM 697 C CA . LEU A 1 89 ? 3.661 -3.402 22.355 1.00 93.94 89 LEU A CA 1
ATOM 698 C C . LEU A 1 89 ? 2.410 -3.241 23.230 1.00 93.94 89 LEU A C 1
ATOM 700 O O . LEU A 1 89 ? 2.406 -3.715 24.363 1.00 93.94 89 LEU A O 1
ATOM 704 N N . ALA A 1 90 ? 1.340 -2.655 22.687 1.00 93.94 90 ALA A N 1
ATOM 705 C CA . ALA A 1 90 ? 0.051 -2.520 23.362 1.00 93.94 90 ALA A CA 1
ATOM 706 C C . ALA A 1 90 ? -0.518 -3.885 23.780 1.00 93.94 90 ALA A C 1
ATOM 708 O O . ALA A 1 90 ? -0.965 -4.055 24.908 1.00 93.94 90 ALA A O 1
ATOM 709 N N . SER A 1 91 ? -0.431 -4.886 22.902 1.00 92.38 91 SER A N 1
ATOM 710 C CA . SER A 1 91 ? -0.817 -6.268 23.199 1.00 92.38 91 SER A CA 1
ATOM 711 C C . SER A 1 91 ? -0.036 -6.871 24.374 1.00 92.38 91 SER A C 1
ATOM 713 O O . SER A 1 91 ? -0.634 -7.465 25.273 1.00 92.38 91 SER A O 1
ATOM 715 N N . ILE A 1 92 ? 1.289 -6.683 24.401 1.00 91.25 92 ILE A N 1
ATOM 716 C CA . ILE A 1 92 ? 2.163 -7.203 25.463 1.00 91.25 92 ILE A CA 1
ATOM 717 C C . ILE A 1 92 ? 1.781 -6.616 26.825 1.00 91.25 92 ILE A C 1
ATOM 719 O O . ILE A 1 92 ? 1.691 -7.357 27.803 1.00 91.25 92 ILE A O 1
ATOM 723 N N . ILE A 1 93 ? 1.542 -5.303 26.899 1.00 92.31 93 ILE A N 1
ATOM 724 C CA . ILE A 1 93 ? 1.198 -4.643 28.168 1.00 92.31 93 ILE A CA 1
ATOM 725 C C . ILE A 1 93 ? -0.284 -4.833 28.547 1.00 92.31 93 ILE A C 1
ATOM 727 O O . ILE A 1 93 ? -0.612 -4.853 29.730 1.00 92.31 93 ILE A O 1
ATOM 731 N N . GLY A 1 94 ? -1.170 -5.052 27.569 1.00 85.62 94 GLY A N 1
ATOM 732 C CA . GLY A 1 94 ? -2.616 -5.266 27.724 1.00 85.62 94 GLY A CA 1
ATOM 733 C C . GLY A 1 94 ? -3.009 -6.704 28.069 1.00 85.62 94 GLY A C 1
ATOM 734 O O . GLY A 1 94 ? -3.977 -7.236 27.527 1.00 85.62 94 GLY A O 1
ATOM 735 N N . HIS A 1 95 ? -2.238 -7.364 28.934 1.00 77.69 95 HIS A N 1
ATOM 736 C CA . HIS A 1 95 ? -2.443 -8.760 29.352 1.00 77.69 95 HIS A CA 1
ATOM 737 C C . HIS A 1 95 ? -2.307 -9.821 28.238 1.00 77.69 95 HIS A C 1
ATOM 739 O O . HIS A 1 95 ? -2.851 -10.918 28.360 1.00 77.69 95 HIS A O 1
ATOM 745 N N . GLY A 1 96 ? -1.551 -9.541 27.171 1.00 70.19 96 GLY A N 1
ATOM 746 C CA . GLY A 1 96 ? -1.119 -10.555 26.199 1.00 70.19 96 GLY A CA 1
ATOM 747 C C . GLY A 1 96 ? -2.147 -10.934 25.128 1.00 70.19 96 GLY A C 1
ATOM 748 O O . GLY A 1 96 ? -2.007 -11.981 24.494 1.00 70.19 96 GLY A O 1
ATOM 749 N N . LYS A 1 97 ? -3.184 -10.116 24.899 1.00 81.62 97 LYS A N 1
ATOM 750 C CA . LYS A 1 97 ? -4.122 -10.318 23.781 1.00 81.62 97 LYS A CA 1
ATOM 751 C C . LYS A 1 97 ? -3.447 -9.976 22.456 1.00 81.62 97 LYS A C 1
ATOM 753 O O . LYS A 1 97 ? -3.258 -8.800 22.155 1.00 81.62 97 LYS A O 1
ATOM 758 N N . GLU A 1 98 ? -3.080 -10.978 21.663 1.00 87.69 98 GLU A N 1
ATOM 759 C CA . GLU A 1 98 ? -2.432 -10.779 20.358 1.00 87.69 98 GLU A CA 1
ATOM 760 C C . GLU A 1 98 ? -3.261 -9.891 19.408 1.00 87.69 98 GLU A C 1
ATOM 762 O O . GLU A 1 98 ? -4.481 -10.077 19.308 1.00 87.69 98 GLU A O 1
ATOM 767 N N . PRO A 1 99 ? -2.631 -8.970 18.649 1.00 91.62 99 PRO A N 1
ATOM 768 C CA . PRO A 1 99 ? -3.342 -8.188 17.652 1.00 91.62 99 PRO A CA 1
ATOM 769 C C . PRO A 1 99 ? -3.950 -9.079 16.565 1.00 91.62 99 PRO A C 1
ATOM 771 O O . PRO A 1 99 ? -3.328 -10.012 16.041 1.00 91.62 99 PRO A O 1
ATOM 774 N N . LYS A 1 100 ? -5.164 -8.734 16.147 1.00 93.31 100 LYS A N 1
ATOM 775 C CA . LYS A 1 100 ? -5.823 -9.305 14.977 1.00 93.31 100 LYS A CA 1
ATOM 776 C C . LYS A 1 100 ? -5.232 -8.681 13.720 1.00 93.31 100 LYS A C 1
ATOM 778 O O . LYS A 1 100 ? -5.614 -7.594 13.283 1.00 93.31 100 LYS A O 1
ATOM 783 N N . TYR A 1 101 ? -4.284 -9.387 13.119 1.00 93.31 101 TYR A N 1
ATOM 784 C CA . TYR A 1 101 ? -3.669 -8.944 11.874 1.00 93.31 101 TYR A CA 1
ATOM 785 C C . TYR A 1 101 ? -4.586 -9.186 10.675 1.00 93.31 101 TYR A C 1
ATOM 787 O O . TYR A 1 101 ? -4.963 -10.331 10.428 1.00 93.31 1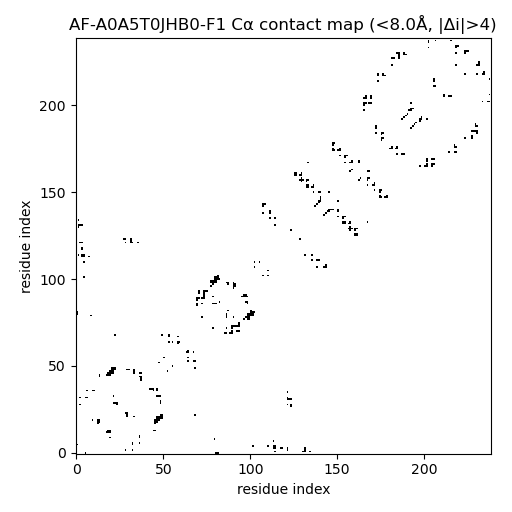01 TYR A O 1
ATOM 795 N N . TYR A 1 102 ? -4.898 -8.146 9.896 1.00 93.19 102 TYR A N 1
ATOM 796 C CA . TYR A 1 102 ? -5.863 -8.246 8.784 1.00 93.19 102 TYR A CA 1
ATOM 797 C C . TYR A 1 102 ? -5.514 -9.332 7.763 1.00 93.19 102 TYR A C 1
ATOM 799 O O . TYR A 1 102 ? -6.387 -10.041 7.264 1.00 93.19 102 TYR A O 1
ATOM 807 N N . PHE A 1 103 ? -4.221 -9.534 7.515 1.00 90.25 103 PHE A N 1
ATOM 808 C CA . PHE A 1 103 ? -3.722 -10.546 6.589 1.00 90.25 103 PHE A CA 1
ATOM 809 C C . PHE A 1 103 ? -3.849 -11.988 7.107 1.00 90.25 103 PHE A C 1
ATOM 811 O O . PHE A 1 103 ? -3.576 -12.920 6.358 1.00 90.25 103 PHE A O 1
ATOM 818 N N . LYS A 1 104 ? -4.246 -12.194 8.372 1.00 89.50 104 LYS A N 1
ATOM 819 C CA . LYS A 1 104 ? -4.524 -13.526 8.934 1.00 89.50 104 LYS A CA 1
ATOM 820 C C . LYS A 1 104 ? -5.984 -13.954 8.784 1.00 89.50 104 LYS A C 1
ATOM 822 O O . LYS A 1 104 ? -6.253 -15.144 8.902 1.00 89.50 104 LYS A O 1
ATOM 827 N N . PHE A 1 105 ? -6.914 -13.028 8.546 1.00 89.12 105 PHE A N 1
ATOM 828 C CA . PHE A 1 105 ? -8.348 -13.348 8.487 1.00 89.12 105 PHE A CA 1
ATOM 829 C C . PHE A 1 105 ? -9.053 -12.882 7.210 1.00 89.12 105 PHE A C 1
ATOM 831 O O . PHE A 1 105 ? -10.103 -13.427 6.880 1.00 89.12 105 PHE A O 1
ATOM 838 N N . PHE A 1 106 ? -8.477 -11.953 6.444 1.00 94.75 106 PHE A N 1
ATOM 839 C CA . PHE A 1 106 ? -8.856 -11.764 5.046 1.00 94.75 106 PHE A CA 1
ATOM 840 C C . PHE A 1 106 ? -7.912 -12.559 4.148 1.00 94.75 106 PHE A C 1
ATOM 842 O O . PHE A 1 106 ? -6.697 -12.359 4.174 1.00 94.75 106 PHE A O 1
ATOM 849 N N . SER A 1 107 ? -8.464 -13.439 3.317 1.00 95.31 107 SER A N 1
ATOM 850 C CA . SER A 1 107 ? -7.721 -14.069 2.223 1.00 95.31 107 SER A CA 1
ATOM 851 C C . SER A 1 107 ? -7.210 -13.017 1.234 1.00 95.31 107 SER A C 1
ATOM 853 O O . SER A 1 107 ? -7.762 -11.925 1.134 1.00 95.31 107 SER A O 1
ATOM 855 N N . PHE A 1 108 ? -6.185 -13.342 0.445 1.00 95.50 108 PHE A N 1
ATOM 856 C CA . PHE A 1 108 ? -5.666 -12.415 -0.568 1.00 95.50 108 PHE A CA 1
ATOM 857 C C . PHE A 1 108 ? -6.704 -12.002 -1.618 1.00 95.50 108 PHE A C 1
ATOM 859 O O . PHE A 1 108 ? -6.622 -10.894 -2.138 1.00 95.50 108 PHE A O 1
ATOM 866 N N . VAL A 1 109 ? -7.680 -12.869 -1.910 1.00 95.56 109 VAL A N 1
ATOM 867 C CA . VAL A 1 109 ? -8.817 -12.534 -2.781 1.00 95.56 109 VAL A CA 1
ATOM 868 C C . VAL A 1 109 ? -9.701 -11.495 -2.098 1.00 95.56 109 VAL A C 1
ATOM 870 O O . VAL A 1 109 ? -9.881 -10.421 -2.651 1.00 95.56 109 VAL A O 1
ATOM 873 N N . GLN A 1 110 ? -10.118 -11.744 -0.851 1.00 96.31 110 GLN A N 1
ATOM 874 C CA . GLN A 1 110 ? -10.912 -10.780 -0.080 1.00 96.31 110 GLN A CA 1
ATOM 875 C C . GLN A 1 110 ? -10.194 -9.443 0.093 1.00 96.31 110 GLN A C 1
ATOM 877 O O . GLN A 1 110 ? -10.818 -8.401 -0.021 1.00 96.31 110 GLN A O 1
ATOM 882 N N . GLN A 1 111 ? -8.885 -9.448 0.348 1.00 95.94 111 GLN A N 1
ATOM 883 C CA . GLN A 1 111 ? -8.111 -8.212 0.419 1.00 95.94 111 GLN A CA 1
ATOM 884 C C . GLN A 1 111 ? -8.167 -7.459 -0.914 1.00 95.94 111 GLN A C 1
ATOM 886 O O . GLN A 1 111 ? -8.398 -6.260 -0.913 1.00 95.94 111 GLN A O 1
ATOM 891 N N . GLN A 1 112 ? -7.996 -8.141 -2.050 1.00 94.94 112 GLN A N 1
ATOM 892 C CA . GLN A 1 112 ? -8.142 -7.529 -3.374 1.00 94.94 112 GLN A CA 1
ATOM 893 C C . GLN A 1 112 ? -9.550 -6.955 -3.589 1.00 94.94 112 GLN A C 1
ATOM 895 O O . GLN A 1 112 ? -9.647 -5.825 -4.064 1.00 94.94 112 GLN A O 1
ATOM 900 N N . ASP A 1 113 ? -10.596 -7.689 -3.215 1.00 94.62 113 ASP A N 1
ATOM 901 C CA . ASP A 1 113 ? -11.986 -7.243 -3.350 1.00 94.62 113 ASP A CA 1
ATOM 902 C C . ASP A 1 113 ? -12.235 -5.993 -2.493 1.00 94.62 113 ASP A C 1
ATOM 904 O O . ASP A 1 113 ? -12.611 -4.957 -3.028 1.00 94.62 113 ASP A O 1
ATOM 908 N N . ILE A 1 114 ? -11.859 -6.019 -1.208 1.00 95.75 114 ILE A N 1
ATOM 909 C CA . ILE A 1 114 ? -11.989 -4.875 -0.289 1.00 95.75 114 ILE A CA 1
ATOM 910 C C . ILE A 1 114 ? -11.280 -3.631 -0.834 1.00 95.75 114 ILE A C 1
ATOM 912 O O . ILE A 1 114 ? -11.827 -2.531 -0.777 1.00 95.75 114 ILE A O 1
ATOM 916 N N . LEU A 1 115 ? -10.055 -3.783 -1.346 1.00 94.19 115 LEU A N 1
ATOM 917 C CA . LEU A 1 115 ? -9.306 -2.659 -1.912 1.00 94.19 115 LEU A CA 1
ATOM 918 C C . LEU A 1 115 ? -10.016 -2.067 -3.128 1.00 94.19 115 LEU A C 1
ATOM 920 O O . LEU A 1 115 ? -10.015 -0.853 -3.290 1.00 94.19 115 LEU A O 1
ATOM 924 N N . MET A 1 116 ? -10.576 -2.912 -3.995 1.00 90.06 116 MET A N 1
ATOM 925 C CA . MET A 1 116 ? -11.235 -2.479 -5.226 1.00 90.06 116 MET A CA 1
ATOM 926 C C . MET A 1 116 ? -12.616 -1.883 -4.967 1.00 90.06 116 MET A C 1
ATOM 928 O O . MET A 1 116 ? -12.956 -0.889 -5.606 1.00 90.06 116 MET A O 1
ATOM 932 N N . ASP A 1 117 ? -13.368 -2.438 -4.022 1.00 89.19 117 ASP A N 1
ATOM 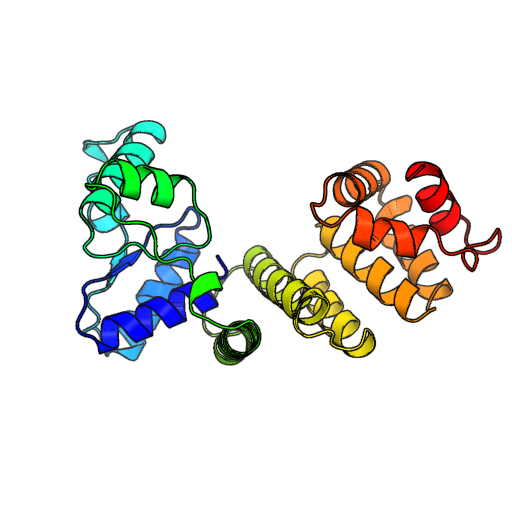933 C CA . ASP A 1 117 ? -14.696 -1.957 -3.638 1.00 89.19 117 ASP A CA 1
ATOM 934 C C . ASP A 1 117 ? -14.615 -0.599 -2.936 1.00 89.19 117 ASP A C 1
ATOM 936 O O . ASP A 1 117 ? -15.484 0.251 -3.117 1.00 89.19 117 ASP A O 1
ATOM 940 N N . ASN A 1 118 ? -13.529 -0.360 -2.194 1.00 85.69 118 ASN A N 1
ATOM 941 C CA . ASN A 1 118 ? -13.322 0.879 -1.449 1.00 85.69 118 ASN A CA 1
ATOM 942 C C . ASN A 1 118 ? -12.394 1.889 -2.146 1.00 85.69 118 ASN A C 1
ATOM 944 O O . ASN A 1 118 ? -12.108 2.956 -1.594 1.00 85.69 118 ASN A O 1
ATOM 948 N N . ILE A 1 119 ? -11.915 1.602 -3.362 1.00 84.00 119 ILE A N 1
ATOM 949 C CA . ILE A 1 119 ? -10.973 2.500 -4.033 1.00 84.00 119 ILE A CA 1
ATOM 950 C C . ILE A 1 119 ? -11.629 3.841 -4.375 1.00 84.00 119 ILE A C 1
ATOM 952 O O . ILE A 1 119 ? -12.638 3.916 -5.073 1.00 84.00 119 ILE A O 1
ATOM 956 N N . GLY A 1 120 ? -11.017 4.932 -3.916 1.00 84.25 120 GLY A N 1
ATOM 957 C CA . GLY A 1 120 ? -11.537 6.282 -4.147 1.00 84.25 120 GLY A CA 1
ATOM 958 C C . GLY A 1 120 ? -12.743 6.657 -3.285 1.00 84.25 120 GLY A C 1
ATOM 959 O O . GLY A 1 120 ? -13.259 7.757 -3.459 1.00 84.25 120 GLY A O 1
ATOM 960 N N . ILE A 1 121 ? -13.160 5.792 -2.353 1.00 90.50 121 ILE A N 1
ATOM 961 C CA . ILE A 1 121 ? -14.144 6.144 -1.324 1.00 90.50 121 ILE A CA 1
ATOM 962 C C . ILE A 1 121 ? -13.550 7.155 -0.341 1.00 90.50 121 ILE A C 1
ATOM 964 O O . ILE A 1 121 ? -14.190 8.151 -0.015 1.00 90.50 121 ILE A O 1
ATOM 968 N N . LEU A 1 122 ? -12.325 6.899 0.120 1.00 92.19 122 LEU A N 1
ATOM 969 C CA . LEU A 1 122 ? -11.593 7.804 0.999 1.00 92.19 122 LEU A CA 1
ATOM 970 C C . LEU A 1 122 ? -10.877 8.867 0.160 1.00 92.19 122 LEU A C 1
ATOM 972 O O . LEU A 1 122 ? -10.161 8.540 -0.797 1.00 92.19 122 LEU A O 1
ATOM 976 N N . ASN A 1 123 ? -11.012 10.140 0.530 1.00 92.56 123 ASN A N 1
ATOM 977 C CA . ASN A 1 123 ? -10.323 11.230 -0.149 1.00 92.56 123 ASN A CA 1
ATOM 978 C C . ASN A 1 123 ? -8.893 11.398 0.387 1.00 92.56 123 ASN A C 1
ATOM 980 O O . ASN A 1 123 ? -8.536 12.396 1.006 1.00 92.56 123 ASN A O 1
ATOM 984 N N . THR A 1 124 ? -8.043 10.404 0.133 1.00 91.62 124 THR A N 1
ATOM 985 C CA . THR A 1 124 ? -6.639 10.451 0.555 1.00 91.62 124 THR A CA 1
ATOM 986 C C . THR A 1 124 ? -5.757 11.178 -0.462 1.00 91.62 124 THR A C 1
ATOM 988 O O . THR A 1 124 ? -6.097 11.312 -1.646 1.00 91.62 124 THR A O 1
ATOM 991 N N . ASP A 1 125 ? -4.568 11.596 -0.031 1.00 93.00 125 ASP A N 1
ATOM 992 C CA . ASP A 1 125 ? -3.570 12.164 -0.935 1.00 93.00 125 ASP A CA 1
ATOM 993 C C . ASP A 1 125 ? -3.053 11.142 -1.972 1.00 93.00 125 ASP A C 1
ATOM 995 O O . ASP A 1 125 ? -3.321 9.933 -1.920 1.00 93.00 125 ASP A O 1
ATOM 999 N N . ASN A 1 126 ? -2.302 11.644 -2.954 1.00 94.44 126 ASN A N 1
ATOM 1000 C CA . ASN A 1 126 ? -1.740 10.817 -4.017 1.00 94.44 126 ASN A CA 1
ATOM 1001 C C . ASN A 1 126 ? -0.673 9.827 -3.520 1.00 94.44 126 ASN A C 1
ATOM 1003 O O . ASN A 1 126 ? -0.508 8.764 -4.117 1.00 94.44 126 ASN A O 1
ATOM 1007 N N . ILE A 1 127 ? 0.046 10.130 -2.437 1.00 94.50 127 ILE A N 1
ATOM 1008 C CA . ILE A 1 127 ? 1.045 9.212 -1.875 1.00 94.50 127 ILE A CA 1
ATOM 1009 C C . ILE A 1 127 ? 0.332 7.974 -1.330 1.00 94.50 127 ILE A C 1
ATOM 1011 O O . ILE A 1 127 ? 0.732 6.850 -1.644 1.00 94.50 127 ILE A O 1
ATOM 1015 N N . MET A 1 128 ? -0.760 8.170 -0.595 1.00 92.56 128 MET A N 1
ATOM 1016 C CA . MET A 1 128 ? -1.565 7.096 -0.029 1.00 92.56 128 MET A CA 1
ATOM 1017 C C . MET A 1 128 ? -2.304 6.303 -1.114 1.00 92.56 128 MET A C 1
ATOM 1019 O O . MET A 1 128 ? -2.283 5.074 -1.099 1.00 92.56 128 MET A O 1
ATOM 1023 N N . LYS A 1 129 ? -2.841 6.977 -2.142 1.00 94.62 129 LYS A N 1
ATOM 1024 C CA . LYS A 1 129 ? -3.417 6.305 -3.326 1.00 94.62 129 LYS A CA 1
ATOM 1025 C C . LYS A 1 129 ? -2.389 5.417 -4.032 1.00 94.62 129 LYS A C 1
ATOM 1027 O O . LYS A 1 129 ? -2.692 4.283 -4.408 1.00 94.62 129 LYS A O 1
ATOM 1032 N N . ALA A 1 130 ? -1.158 5.906 -4.198 1.00 96.12 130 ALA A N 1
ATOM 1033 C CA . ALA A 1 130 ? -0.067 5.120 -4.767 1.00 96.12 130 ALA A CA 1
ATOM 1034 C C . ALA A 1 130 ? 0.300 3.924 -3.874 1.00 96.12 130 ALA A C 1
ATOM 1036 O O . ALA A 1 130 ? 0.518 2.830 -4.392 1.00 96.12 130 ALA A O 1
ATOM 1037 N N . TYR A 1 131 ? 0.322 4.111 -2.550 1.00 94.31 131 TYR A N 1
ATOM 1038 C CA . TYR A 1 131 ? 0.575 3.046 -1.578 1.00 94.31 131 TYR A CA 1
ATOM 1039 C C . TYR A 1 131 ? -0.479 1.933 -1.654 1.00 94.31 131 TYR A C 1
ATOM 1041 O O . TYR A 1 131 ? -0.111 0.765 -1.795 1.00 94.31 131 TYR A O 1
ATOM 1049 N N . THR A 1 132 ? -1.771 2.271 -1.662 1.00 94.69 132 THR A N 1
ATOM 1050 C CA . THR A 1 132 ? -2.862 1.297 -1.832 1.00 94.69 132 THR A CA 1
ATOM 1051 C C . THR A 1 132 ? -2.720 0.526 -3.145 1.00 94.69 132 THR A C 1
ATOM 1053 O O . THR A 1 132 ? -2.773 -0.706 -3.160 1.00 94.69 132 THR A O 1
ATOM 1056 N N . MET A 1 133 ? -2.462 1.221 -4.257 1.00 96.00 133 MET A N 1
ATOM 1057 C CA . MET A 1 133 ? -2.269 0.567 -5.557 1.00 96.00 133 MET A CA 1
ATOM 1058 C C . MET A 1 133 ? -1.001 -0.303 -5.603 1.00 96.00 133 MET A C 1
ATOM 1060 O O . MET A 1 133 ? -0.996 -1.344 -6.260 1.00 96.00 133 MET A O 1
ATOM 1064 N N . CYS A 1 134 ? 0.065 0.083 -4.898 1.00 95.50 134 CYS A N 1
ATOM 1065 C CA . CYS A 1 134 ? 1.271 -0.731 -4.730 1.00 95.50 134 CYS A CA 1
ATOM 1066 C C . CYS A 1 134 ? 0.967 -2.010 -3.947 1.00 95.50 134 CYS A C 1
ATOM 1068 O O . CYS A 1 134 ? 1.351 -3.105 -4.358 1.00 95.50 134 CYS A O 1
ATOM 1070 N N . TYR A 1 135 ? 0.201 -1.901 -2.867 1.00 94.75 135 TYR A N 1
ATOM 1071 C CA . TYR A 1 135 ? -0.246 -3.060 -2.107 1.00 94.75 135 TYR A CA 1
ATOM 1072 C C . TYR A 1 135 ? -1.098 -4.009 -2.971 1.00 94.75 135 TYR A C 1
ATOM 1074 O O . TYR A 1 135 ? -0.842 -5.215 -3.025 1.00 94.75 135 TYR A O 1
ATOM 1082 N N . TYR A 1 136 ? -2.024 -3.452 -3.757 1.00 95.69 136 TYR A N 1
ATOM 1083 C CA . TYR A 1 136 ? -2.819 -4.190 -4.740 1.00 95.69 136 TYR A CA 1
ATOM 1084 C C . TYR A 1 136 ? -1.956 -4.895 -5.802 1.00 95.69 136 TYR A C 1
ATOM 1086 O O . TYR A 1 136 ? -2.216 -6.054 -6.146 1.00 95.69 136 TYR A O 1
ATOM 1094 N N . TYR A 1 137 ? -0.897 -4.240 -6.293 1.00 95.81 137 TYR A N 1
ATOM 1095 C CA . TYR A 1 137 ? 0.085 -4.847 -7.198 1.00 95.81 137 TYR A CA 1
ATOM 1096 C C . TYR A 1 137 ? 0.756 -6.066 -6.561 1.00 95.81 137 TYR A C 1
ATOM 1098 O O . TYR A 1 137 ? 0.803 -7.133 -7.177 1.00 95.81 137 TYR A O 1
ATOM 1106 N N . LEU A 1 138 ? 1.268 -5.918 -5.334 1.00 93.50 138 LEU A N 1
ATOM 1107 C CA . LEU A 1 138 ? 2.005 -6.978 -4.646 1.00 93.50 138 LEU A CA 1
ATOM 1108 C C . LEU A 1 138 ? 1.116 -8.199 -4.412 1.00 93.50 138 LEU A C 1
ATOM 1110 O O . LEU A 1 138 ? 1.539 -9.317 -4.703 1.00 93.50 138 LEU A O 1
ATOM 1114 N N . ILE A 1 139 ? -0.137 -7.995 -3.994 1.00 94.50 139 ILE A N 1
ATOM 1115 C CA . ILE A 1 139 ? -1.098 -9.095 -3.861 1.00 94.50 139 ILE A CA 1
ATOM 1116 C C . ILE A 1 139 ? -1.361 -9.774 -5.200 1.00 94.50 139 ILE A C 1
ATOM 1118 O O . ILE A 1 139 ? -1.262 -11.002 -5.319 1.00 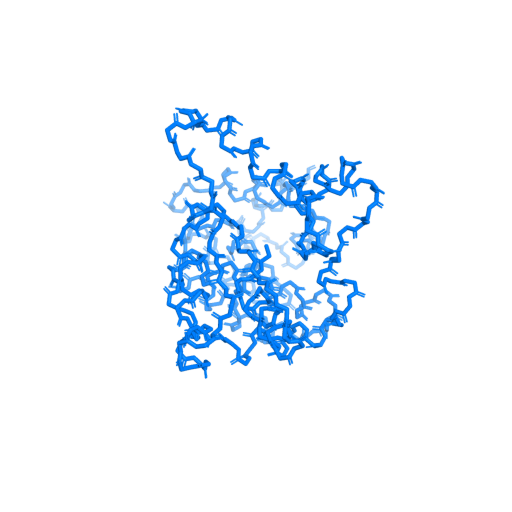94.50 139 ILE A O 1
ATOM 1122 N N . SER A 1 140 ? -1.660 -8.968 -6.219 1.00 95.56 140 SER A N 1
ATOM 1123 C CA . SER A 1 140 ? -1.982 -9.454 -7.559 1.00 95.56 140 SER A CA 1
ATOM 1124 C C . SER A 1 140 ? -0.849 -10.290 -8.146 1.00 95.56 140 SER A C 1
ATOM 1126 O O . SER A 1 140 ? -1.103 -11.316 -8.775 1.00 95.56 140 SER A O 1
ATOM 1128 N N . ARG A 1 141 ? 0.402 -9.879 -7.926 1.00 93.69 141 ARG A N 1
ATOM 1129 C CA . ARG A 1 141 ? 1.584 -10.569 -8.438 1.00 93.69 141 ARG A CA 1
ATOM 1130 C C . ARG A 1 141 ? 1.939 -11.807 -7.626 1.00 93.69 141 ARG A C 1
ATOM 1132 O O . ARG A 1 141 ? 2.090 -12.883 -8.197 1.00 93.69 141 ARG A O 1
ATOM 1139 N N . LEU A 1 142 ? 2.143 -11.645 -6.321 1.00 91.19 142 LEU A N 1
ATOM 1140 C CA . LEU A 1 142 ? 2.807 -12.656 -5.494 1.00 91.19 142 LEU A CA 1
ATOM 1141 C C . LEU A 1 142 ? 1.865 -13.783 -5.100 1.00 91.19 142 LEU A C 1
ATOM 1143 O O . LEU A 1 142 ? 2.257 -14.948 -5.108 1.00 91.19 142 LEU A O 1
ATOM 1147 N N . TYR A 1 143 ? 0.621 -13.436 -4.783 1.00 92.12 143 TYR A N 1
ATOM 1148 C CA . TYR A 1 143 ? -0.323 -14.382 -4.202 1.00 92.12 143 TYR A CA 1
ATOM 1149 C C . TYR A 1 143 ? -1.370 -14.835 -5.211 1.00 92.12 143 TYR A C 1
ATOM 1151 O O . TYR A 1 143 ? -1.682 -16.020 -5.281 1.00 92.12 143 TYR A O 1
ATOM 1159 N N . LEU A 1 144 ? -1.864 -13.916 -6.043 1.00 92.94 144 LEU A N 1
ATOM 1160 C CA . LEU A 1 144 ? -2.901 -14.224 -7.033 1.00 92.94 144 LEU A CA 1
ATOM 1161 C C . LEU A 1 144 ? -2.345 -14.566 -8.421 1.00 92.94 144 LEU A C 1
ATOM 1163 O O . LEU A 1 144 ? -3.113 -14.962 -9.296 1.00 92.94 144 LEU A O 1
ATOM 1167 N N . LYS A 1 145 ? -1.029 -14.409 -8.627 1.00 93.06 145 LYS A N 1
ATOM 1168 C CA . LYS A 1 145 ? -0.310 -14.744 -9.869 1.00 93.06 145 LYS A CA 1
ATOM 1169 C C . LYS A 1 145 ? -0.993 -14.198 -11.133 1.00 93.06 145 LYS A C 1
ATOM 1171 O O . LYS A 1 145 ? -1.049 -14.864 -12.167 1.00 93.06 145 LYS A O 1
ATOM 1176 N N . LYS A 1 146 ? -1.543 -12.981 -11.053 1.00 93.88 146 LYS A N 1
ATOM 1177 C CA . LYS A 1 146 ? -2.162 -12.299 -12.197 1.00 93.88 146 LYS A CA 1
ATOM 1178 C C . LYS A 1 146 ? -1.106 -12.060 -13.280 1.00 93.88 146 LYS A C 1
ATOM 1180 O O . LYS A 1 146 ? 0.070 -11.850 -12.993 1.00 93.88 146 LYS A O 1
ATOM 11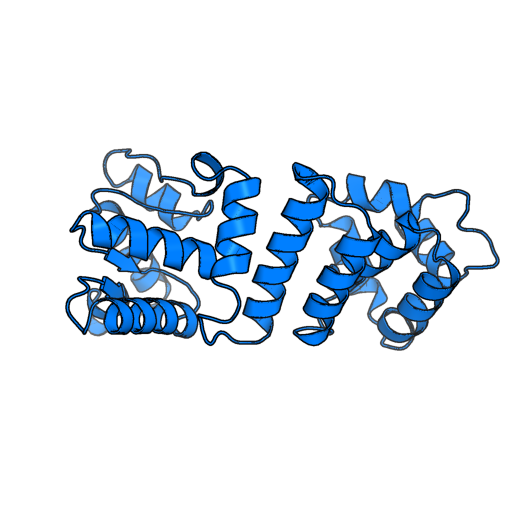85 N N . ASN A 1 147 ? -1.538 -12.061 -14.540 1.00 95.25 147 ASN A N 1
ATOM 1186 C CA . ASN A 1 147 ? -0.629 -11.856 -15.665 1.00 95.25 147 ASN A CA 1
ATOM 1187 C C . ASN A 1 147 ? -0.009 -10.445 -15.664 1.00 95.25 147 ASN A C 1
ATOM 1189 O O . ASN A 1 147 ? -0.616 -9.473 -15.207 1.00 95.25 147 ASN A O 1
ATOM 1193 N N . PHE A 1 148 ? 1.182 -10.314 -16.249 1.00 94.25 148 PHE A N 1
ATOM 1194 C CA . PHE A 1 148 ? 1.914 -9.049 -16.240 1.00 94.25 148 PHE A CA 1
ATOM 1195 C C . PHE A 1 148 ? 1.251 -7.926 -17.051 1.00 94.25 148 PHE A C 1
ATOM 1197 O O . PHE A 1 148 ? 1.463 -6.758 -16.740 1.00 94.25 148 PHE A O 1
ATOM 1204 N N . ASN A 1 149 ? 0.386 -8.231 -18.026 1.00 95.12 149 ASN A N 1
ATOM 1205 C CA . ASN A 1 149 ? -0.393 -7.193 -18.714 1.00 95.12 149 ASN A CA 1
ATOM 1206 C C . ASN A 1 149 ? -1.354 -6.477 -17.752 1.00 95.12 149 ASN A C 1
ATOM 1208 O O . ASN A 1 149 ? -1.528 -5.263 -17.843 1.00 95.12 149 ASN A O 1
ATOM 1212 N N . HIS A 1 150 ? -1.962 -7.210 -16.816 1.00 95.00 150 HIS A N 1
ATOM 1213 C CA . HIS A 1 150 ? -2.755 -6.624 -15.738 1.00 95.00 150 HIS A CA 1
ATOM 1214 C C . HIS A 1 150 ? -1.874 -5.821 -14.774 1.00 95.00 150 HIS A C 1
ATOM 1216 O O . HIS A 1 150 ? -2.194 -4.676 -14.462 1.00 95.00 150 HIS A O 1
ATOM 1222 N N . LEU A 1 151 ? -0.734 -6.386 -14.365 1.00 96.50 151 LEU A N 1
ATOM 1223 C CA . LEU A 1 151 ? 0.196 -5.737 -13.438 1.00 96.50 151 LEU A CA 1
ATOM 1224 C C . LEU A 1 151 ? 0.734 -4.404 -13.979 1.00 96.50 151 LEU A C 1
ATOM 1226 O O . LEU A 1 151 ? 0.782 -3.423 -13.244 1.00 96.50 151 LEU A O 1
ATOM 1230 N N . VAL A 1 152 ? 1.040 -4.315 -15.275 1.00 96.75 152 VAL A N 1
ATOM 1231 C CA . VAL A 1 152 ? 1.457 -3.058 -15.916 1.00 96.75 152 VAL A CA 1
ATOM 1232 C C . VAL A 1 152 ? 0.390 -1.967 -15.783 1.00 96.75 152 VAL A C 1
ATOM 1234 O O . VAL A 1 152 ? 0.732 -0.828 -15.474 1.00 96.75 152 VAL A O 1
ATOM 1237 N N . LYS A 1 153 ? -0.900 -2.292 -15.957 1.00 95.75 153 LYS A N 1
ATOM 1238 C CA . LYS A 1 153 ? -1.992 -1.312 -15.786 1.00 95.75 153 LYS A CA 1
ATOM 1239 C C . LYS A 1 153 ? -2.046 -0.770 -14.358 1.00 95.75 153 LYS A C 1
ATOM 1241 O O . LYS A 1 153 ? -2.254 0.425 -14.167 1.00 95.75 153 LYS A O 1
ATOM 1246 N N . ILE A 1 154 ? -1.825 -1.640 -13.372 1.00 96.81 154 ILE A N 1
ATOM 1247 C CA . ILE A 1 154 ? -1.743 -1.241 -11.965 1.00 96.81 154 ILE A CA 1
ATOM 1248 C C . ILE A 1 154 ? -0.582 -0.267 -11.763 1.00 96.81 154 ILE A C 1
ATOM 1250 O O . ILE A 1 154 ? -0.787 0.812 -11.212 1.00 96.81 154 ILE A O 1
ATOM 1254 N N . VAL A 1 155 ? 0.619 -0.609 -12.242 1.00 97.12 155 VAL A N 1
ATOM 1255 C CA . VAL A 1 155 ? 1.804 0.238 -12.038 1.00 97.12 155 VAL A CA 1
ATOM 1256 C C . VAL A 1 155 ? 1.688 1.580 -12.750 1.00 97.12 155 VAL A C 1
ATOM 1258 O O . VAL A 1 155 ? 2.089 2.592 -12.184 1.00 97.12 155 VAL A O 1
ATOM 1261 N N . PHE A 1 156 ? 1.069 1.638 -13.930 1.00 95.94 156 PHE A N 1
ATOM 1262 C CA . PHE A 1 156 ? 0.756 2.922 -14.562 1.00 95.94 156 PHE A CA 1
ATOM 1263 C C . PHE A 1 156 ? -0.098 3.812 -13.656 1.00 95.94 156 PHE A C 1
ATOM 1265 O O . PHE A 1 156 ? 0.188 5.001 -13.525 1.00 95.94 156 PHE A O 1
ATOM 1272 N N . LYS A 1 157 ? -1.101 3.241 -12.979 1.00 95.75 157 LYS A N 1
ATOM 1273 C CA . LYS A 1 157 ? -1.919 3.985 -12.015 1.00 95.75 157 LYS A CA 1
ATOM 1274 C C . LYS A 1 157 ? -1.097 4.425 -10.796 1.00 95.75 157 LYS A C 1
ATOM 1276 O O . LYS A 1 157 ? -1.203 5.580 -10.396 1.00 95.75 157 LYS A O 1
ATOM 1281 N N . ILE A 1 158 ? -0.219 3.568 -10.265 1.00 97.50 158 ILE A N 1
ATOM 1282 C CA . ILE A 1 158 ? 0.721 3.934 -9.186 1.00 97.50 158 ILE A CA 1
ATOM 1283 C C . IL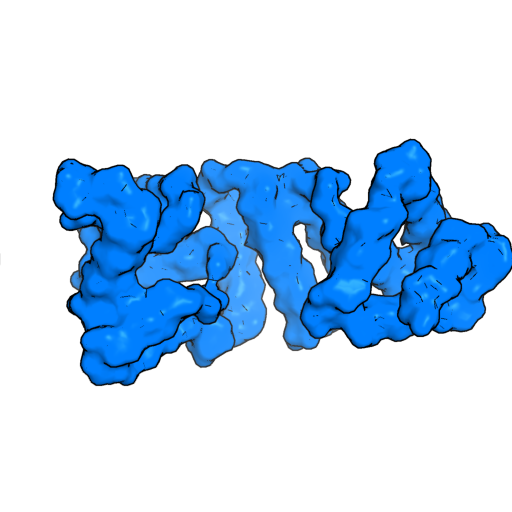E A 1 158 ? 1.572 5.148 -9.593 1.00 97.50 158 ILE A C 1
ATOM 1285 O O . ILE A 1 158 ? 1.616 6.142 -8.870 1.00 97.50 158 ILE A O 1
ATOM 1289 N N . LEU A 1 159 ? 2.212 5.089 -10.763 1.00 97.38 159 LEU A N 1
ATOM 1290 C CA . LEU A 1 159 ? 3.074 6.159 -11.269 1.00 97.38 159 LEU A CA 1
ATOM 1291 C C . LEU A 1 159 ? 2.295 7.444 -11.570 1.00 97.38 159 LEU A C 1
ATOM 1293 O O . LEU A 1 159 ? 2.839 8.526 -11.382 1.00 97.38 159 LEU A O 1
ATOM 1297 N N . SER A 1 160 ? 1.024 7.347 -11.976 1.00 96.56 160 SER A N 1
ATOM 1298 C CA . SER A 1 160 ? 0.169 8.528 -12.167 1.00 96.56 160 SER A CA 1
ATOM 1299 C C . SER A 1 160 ? -0.124 9.278 -10.865 1.00 96.56 160 SER A C 1
ATOM 1301 O O . SER A 1 160 ? -0.331 10.487 -10.890 1.00 96.56 160 SER A O 1
ATOM 1303 N N . TYR A 1 161 ? -0.109 8.576 -9.727 1.00 96.38 161 TYR A N 1
ATOM 1304 C CA . TYR A 1 161 ? -0.253 9.194 -8.413 1.00 96.38 161 TYR A CA 1
ATOM 1305 C C . TYR A 1 161 ? 1.090 9.680 -7.856 1.00 96.38 161 TYR A C 1
ATOM 1307 O O . TYR A 1 161 ? 1.172 10.787 -7.330 1.00 96.38 161 TYR A O 1
ATOM 1315 N N . ASN A 1 162 ? 2.155 8.881 -7.964 1.00 96.56 162 ASN A N 1
ATOM 1316 C CA . ASN A 1 162 ? 3.458 9.225 -7.399 1.00 96.56 162 ASN A CA 1
ATOM 1317 C C . ASN A 1 162 ? 4.619 8.711 -8.265 1.00 96.56 162 ASN A C 1
ATOM 1319 O O . ASN A 1 162 ? 5.242 7.695 -7.969 1.00 96.56 162 ASN A O 1
ATOM 1323 N N . SER A 1 163 ? 4.955 9.447 -9.321 1.00 95.31 163 SER A N 1
ATOM 1324 C CA . SER A 1 163 ? 6.092 9.139 -10.199 1.00 95.31 163 SER A CA 1
ATOM 1325 C C . SER A 1 163 ? 7.461 9.483 -9.601 1.00 95.31 163 SER A C 1
ATOM 1327 O O . SER A 1 163 ? 8.477 9.323 -10.268 1.00 95.31 163 SER A O 1
ATOM 1329 N N . ASN A 1 164 ? 7.523 10.029 -8.386 1.00 94.69 164 ASN A N 1
ATOM 1330 C CA . ASN A 1 164 ? 8.789 10.418 -7.761 1.00 94.69 164 ASN A CA 1
ATOM 1331 C C . ASN A 1 164 ? 9.381 9.327 -6.870 1.00 94.69 164 ASN A C 1
ATOM 1333 O O . ASN A 1 164 ? 10.482 9.508 -6.368 1.00 94.69 164 ASN A O 1
ATOM 1337 N N . ASN A 1 165 ? 8.678 8.208 -6.690 1.00 94.62 165 ASN A N 1
ATOM 1338 C CA . ASN A 1 165 ? 9.150 7.089 -5.889 1.00 94.62 165 ASN A CA 1
ATOM 1339 C C . ASN A 1 165 ? 9.822 6.028 -6.776 1.00 94.62 165 ASN A C 1
ATOM 1341 O O . ASN A 1 165 ? 9.181 5.397 -7.622 1.00 94.62 165 ASN A O 1
ATOM 1345 N N . GLU A 1 166 ? 11.116 5.802 -6.561 1.00 94.62 166 GLU A N 1
ATOM 1346 C CA . GLU A 1 166 ? 11.930 4.900 -7.374 1.00 94.62 166 GLU A CA 1
ATOM 1347 C C . GLU A 1 166 ? 11.504 3.434 -7.259 1.00 94.62 166 GLU A C 1
ATOM 1349 O O . GLU A 1 166 ? 11.611 2.687 -8.235 1.00 94.62 166 GLU A O 1
ATOM 1354 N N . PHE A 1 167 ? 10.942 3.019 -6.122 1.00 94.75 167 PHE A N 1
ATOM 1355 C CA . PHE A 1 167 ? 10.427 1.661 -5.968 1.00 94.75 167 PHE A CA 1
ATOM 1356 C C . PHE A 1 167 ? 9.306 1.370 -6.972 1.00 94.75 167 PHE A C 1
ATOM 1358 O O . PHE A 1 167 ? 9.243 0.281 -7.537 1.00 94.75 167 PHE A O 1
ATOM 1365 N N . TYR A 1 168 ? 8.457 2.348 -7.287 1.00 96.12 168 TYR A N 1
ATOM 1366 C CA . TYR A 1 168 ? 7.389 2.156 -8.272 1.00 96.12 168 TYR A CA 1
ATOM 1367 C C . TYR A 1 168 ? 7.927 2.023 -9.699 1.00 96.12 168 TYR A C 1
ATOM 1369 O O . TYR A 1 168 ? 7.354 1.293 -10.511 1.00 96.12 168 TYR A O 1
ATOM 1377 N N . HIS A 1 169 ? 9.069 2.643 -9.997 1.00 95.88 169 HIS A N 1
ATOM 1378 C CA . HIS A 1 169 ? 9.782 2.393 -11.246 1.00 95.88 169 HIS A CA 1
ATOM 1379 C C . HIS A 1 169 ? 10.407 0.996 -11.282 1.00 95.88 169 HIS A C 1
ATOM 1381 O O . HIS A 1 169 ? 10.352 0.355 -12.330 1.00 95.88 169 HIS A O 1
ATOM 1387 N N . VAL A 1 170 ? 10.914 0.478 -10.155 1.00 95.12 170 VAL A N 1
ATOM 1388 C CA . VAL A 1 170 ? 11.368 -0.923 -10.062 1.00 95.12 170 VAL A CA 1
ATOM 1389 C C . VAL A 1 170 ? 10.230 -1.880 -10.428 1.00 95.12 170 VAL A C 1
ATOM 1391 O O . VAL A 1 170 ? 10.434 -2.765 -11.261 1.00 95.12 170 VAL A O 1
ATOM 1394 N N . LEU A 1 171 ? 9.024 -1.669 -9.881 1.00 95.38 171 LEU A N 1
ATOM 1395 C CA . LEU A 1 171 ? 7.838 -2.476 -10.212 1.00 95.38 171 LEU A CA 1
ATOM 1396 C C . LEU A 1 171 ? 7.473 -2.388 -11.700 1.00 95.38 171 LEU A C 1
ATOM 1398 O O . LEU A 1 171 ? 7.062 -3.384 -12.305 1.00 95.38 171 LEU A O 1
ATOM 1402 N N . PHE A 1 172 ? 7.603 -1.200 -12.294 1.00 96.50 172 PHE A N 1
ATOM 1403 C CA . PHE A 1 172 ? 7.256 -0.969 -13.693 1.00 96.50 172 PHE A CA 1
ATOM 1404 C C . PHE A 1 172 ? 8.205 -1.698 -14.636 1.00 96.50 172 PHE A C 1
ATOM 1406 O O . PHE A 1 172 ? 7.755 -2.472 -15.481 1.00 96.50 172 PHE A O 1
ATOM 1413 N N . ILE A 1 173 ? 9.510 -1.491 -14.452 1.00 95.62 173 ILE A N 1
ATOM 1414 C CA . ILE A 1 173 ? 10.549 -2.126 -15.263 1.00 95.62 173 ILE A CA 1
ATOM 1415 C C . ILE A 1 173 ? 10.469 -3.639 -15.124 1.00 95.62 173 ILE A C 1
ATOM 1417 O O . ILE A 1 173 ? 10.426 -4.331 -16.136 1.00 95.62 173 ILE A O 1
ATOM 1421 N N . ASP A 1 174 ? 10.344 -4.161 -13.905 1.00 94.12 174 ASP A N 1
ATOM 1422 C CA . ASP A 1 174 ? 10.163 -5.595 -13.703 1.00 94.12 174 ASP A CA 1
ATOM 1423 C C . ASP A 1 174 ? 8.953 -6.134 -14.491 1.00 94.12 174 ASP A C 1
ATOM 1425 O O . ASP A 1 174 ? 9.057 -7.156 -15.176 1.00 94.12 174 ASP A O 1
ATOM 1429 N N . SER A 1 175 ? 7.822 -5.423 -14.462 1.00 95.62 175 SER A N 1
ATOM 1430 C CA . SER A 1 175 ? 6.620 -5.854 -15.179 1.00 95.62 175 SER A CA 1
ATOM 1431 C C . SER A 1 175 ? 6.810 -5.836 -16.699 1.00 95.62 175 SER A C 1
ATOM 1433 O O . SER A 1 175 ? 6.272 -6.693 -17.399 1.00 95.62 175 SER A O 1
ATOM 1435 N N . LEU A 1 176 ? 7.585 -4.881 -17.223 1.00 96.44 176 LEU A N 1
ATOM 1436 C CA . LEU A 1 176 ? 7.938 -4.806 -18.641 1.00 96.44 176 LEU A CA 1
ATOM 1437 C C . LEU A 1 176 ? 8.895 -5.922 -19.058 1.00 96.44 176 LEU A C 1
ATOM 1439 O O . LEU A 1 176 ? 8.686 -6.528 -20.107 1.00 96.44 176 LEU A O 1
ATOM 1443 N N . LEU A 1 177 ? 9.912 -6.212 -18.247 1.00 95.94 177 LEU A N 1
ATOM 1444 C CA . LEU A 1 177 ? 10.893 -7.259 -18.529 1.00 95.94 177 LEU A CA 1
ATOM 1445 C C . LEU A 1 177 ? 10.244 -8.648 -18.546 1.00 95.94 177 LEU A C 1
ATOM 1447 O O . LEU A 1 177 ? 10.525 -9.435 -19.445 1.00 95.94 177 LEU A O 1
ATOM 1451 N N . ASN A 1 178 ? 9.302 -8.922 -17.638 1.00 94.62 178 ASN A N 1
ATOM 1452 C CA . ASN A 1 178 ? 8.514 -10.160 -17.671 1.00 94.62 178 ASN A CA 1
ATOM 1453 C C . ASN A 1 178 ? 7.568 -10.262 -18.885 1.00 94.62 178 ASN A C 1
ATOM 1455 O O . ASN A 1 178 ? 7.137 -11.355 -19.238 1.00 94.62 178 ASN A O 1
ATOM 1459 N N . LEU A 1 179 ? 7.233 -9.138 -19.526 1.00 95.62 179 LEU A N 1
ATOM 1460 C CA . LEU A 1 179 ? 6.507 -9.100 -20.803 1.00 95.62 179 LEU A CA 1
ATOM 1461 C C . LEU A 1 179 ? 7.441 -9.054 -22.017 1.00 95.62 179 LEU A C 1
ATOM 1463 O O . LEU A 1 179 ? 6.965 -8.839 -23.130 1.00 95.62 179 LEU A O 1
ATOM 1467 N N . GLU A 1 180 ? 8.752 -9.183 -21.809 1.00 95.38 180 GLU A N 1
ATOM 1468 C CA . GLU A 1 180 ? 9.782 -9.072 -22.847 1.00 95.38 180 GLU A CA 1
ATOM 1469 C C . GLU A 1 180 ? 9.769 -7.719 -23.587 1.00 95.38 180 GLU A C 1
ATOM 1471 O O . GLU A 1 180 ? 10.245 -7.586 -24.713 1.00 95.38 180 GLU A O 1
ATOM 1476 N N . LYS A 1 181 ? 9.250 -6.665 -22.944 1.00 96.62 181 LYS A N 1
ATOM 1477 C CA . LYS A 1 181 ? 9.188 -5.297 -23.487 1.00 96.62 181 LYS A CA 1
ATOM 1478 C C . LYS A 1 181 ? 10.476 -4.520 -23.201 1.00 96.62 181 LYS A C 1
ATOM 1480 O O . LYS A 1 181 ? 10.432 -3.418 -22.647 1.00 96.62 181 LYS A O 1
ATOM 1485 N N . TYR A 1 182 ? 11.618 -5.088 -23.583 1.00 96.81 182 TYR A N 1
ATOM 1486 C CA . TYR A 1 182 ? 12.952 -4.555 -23.278 1.00 96.81 182 TYR A CA 1
ATOM 1487 C C . TYR A 1 182 ? 13.178 -3.139 -23.822 1.00 96.81 182 TYR A C 1
ATOM 1489 O O . TYR A 1 182 ? 13.659 -2.285 -23.090 1.00 96.81 182 TYR A O 1
ATOM 1497 N N . ASP A 1 183 ? 12.746 -2.840 -25.052 1.00 97.00 183 ASP A N 1
ATOM 1498 C CA . ASP A 1 183 ? 12.889 -1.495 -25.638 1.00 97.00 183 ASP A CA 1
ATOM 1499 C C . ASP A 1 183 ? 12.101 -0.417 -24.870 1.00 97.00 183 ASP A C 1
ATOM 1501 O O . ASP A 1 183 ? 12.487 0.750 -24.826 1.00 97.00 183 ASP A O 1
ATOM 1505 N N . THR A 1 184 ? 10.980 -0.784 -24.247 1.00 97.25 184 THR A N 1
ATOM 1506 C CA . THR A 1 184 ? 10.214 0.144 -23.401 1.00 97.25 184 THR A CA 1
ATOM 1507 C C . THR A 1 184 ? 10.854 0.291 -22.026 1.00 97.25 184 THR A C 1
ATOM 1509 O O . THR A 1 184 ? 10.902 1.400 -21.504 1.00 97.25 184 THR A O 1
ATOM 1512 N N . ALA A 1 185 ? 11.366 -0.801 -21.455 1.00 97.56 185 ALA A N 1
ATOM 1513 C CA . ALA A 1 185 ? 12.079 -0.769 -20.183 1.00 97.56 185 ALA A CA 1
ATOM 1514 C C . ALA A 1 185 ? 13.362 0.075 -20.272 1.00 97.56 185 ALA A C 1
ATOM 1516 O O . ALA A 1 185 ? 13.593 0.927 -19.420 1.00 97.56 185 ALA A O 1
ATOM 1517 N N . GLU A 1 186 ? 14.142 -0.104 -21.338 1.00 97.94 186 GLU A N 1
ATOM 1518 C CA . GLU A 1 186 ? 15.358 0.663 -21.624 1.00 97.94 186 GLU A CA 1
ATOM 1519 C C . GLU A 1 186 ? 15.072 2.167 -21.704 1.00 97.94 186 GLU A C 1
ATOM 1521 O O . GLU A 1 186 ? 15.711 2.958 -21.013 1.00 97.94 186 GLU A O 1
ATOM 1526 N N . ARG A 1 187 ? 14.056 2.564 -22.485 1.00 98.12 187 ARG A N 1
ATOM 1527 C CA . ARG A 1 187 ? 13.646 3.974 -22.589 1.00 98.12 187 ARG A CA 1
ATOM 1528 C C . ARG A 1 187 ? 13.181 4.540 -21.254 1.00 98.12 187 ARG A C 1
ATOM 1530 O O . ARG A 1 187 ? 13.560 5.648 -20.901 1.00 98.12 187 ARG A O 1
ATOM 1537 N N . HIS A 1 188 ? 12.394 3.779 -20.493 1.00 97.44 188 HIS A N 1
ATOM 1538 C CA . HIS A 1 188 ? 11.912 4.233 -19.188 1.00 97.44 188 HIS A CA 1
ATOM 1539 C C . HIS A 1 188 ? 13.060 4.433 -18.190 1.00 97.44 188 HIS A C 1
ATOM 1541 O O . HIS A 1 188 ? 13.053 5.415 -17.449 1.00 97.44 188 HIS A O 1
ATOM 1547 N N . LEU A 1 189 ? 14.056 3.539 -18.179 1.00 97.31 189 LEU A N 1
ATOM 1548 C CA . LEU A 1 189 ? 15.269 3.730 -17.382 1.00 97.31 189 LEU A CA 1
ATOM 1549 C C . LEU A 1 189 ? 16.011 4.997 -17.804 1.00 97.31 189 LEU A C 1
ATOM 1551 O O . LEU A 1 189 ? 16.372 5.796 -16.942 1.00 97.31 189 LEU A O 1
ATOM 1555 N N . ASP A 1 190 ? 16.225 5.201 -19.103 1.00 97.69 190 ASP A N 1
ATOM 1556 C CA . ASP A 1 190 ? 16.917 6.394 -19.593 1.00 97.69 190 ASP A CA 1
ATOM 1557 C C . ASP A 1 190 ? 16.186 7.679 -19.176 1.00 97.69 190 ASP A C 1
ATOM 1559 O O . ASP A 1 190 ? 16.786 8.568 -18.573 1.00 97.69 190 ASP A O 1
ATOM 1563 N N . ASP A 1 191 ? 14.876 7.744 -19.411 1.00 96.56 191 ASP A N 1
ATOM 1564 C CA . ASP A 1 191 ? 14.074 8.948 -19.194 1.00 96.56 191 ASP A CA 1
ATOM 1565 C C . ASP A 1 191 ? 13.871 9.296 -17.717 1.00 96.56 191 ASP A C 1
ATOM 1567 O O . ASP A 1 191 ? 13.970 10.466 -17.348 1.00 96.56 191 ASP A O 1
ATOM 1571 N N . PHE A 1 192 ? 13.597 8.306 -16.864 1.00 95.94 192 PHE A N 1
ATOM 1572 C CA . PHE A 1 192 ? 13.201 8.560 -15.474 1.00 95.94 192 PHE A CA 1
ATOM 1573 C C . PHE A 1 192 ? 14.286 8.271 -14.447 1.00 95.94 192 PHE A C 1
ATOM 1575 O O . PHE A 1 192 ? 14.210 8.800 -13.337 1.00 95.94 192 PHE A O 1
ATOM 1582 N N . ILE A 1 193 ? 15.274 7.439 -14.782 1.00 96.75 193 ILE A N 1
ATOM 1583 C CA . ILE A 1 193 ? 16.338 7.063 -13.848 1.00 96.75 193 ILE A CA 1
ATOM 1584 C C . ILE A 1 193 ? 17.635 7.777 -14.212 1.00 96.75 193 ILE A C 1
ATOM 1586 O O . ILE A 1 193 ? 18.131 8.546 -13.397 1.00 96.75 193 ILE A O 1
ATOM 1590 N N . PHE A 1 194 ? 18.149 7.597 -15.429 1.00 96.56 194 PHE A N 1
ATOM 1591 C CA . PHE A 1 194 ? 19.474 8.111 -15.788 1.00 96.56 194 PHE A CA 1
ATOM 1592 C C . PHE A 1 194 ? 19.482 9.617 -16.087 1.00 96.56 194 PHE A C 1
ATOM 1594 O O . PHE A 1 194 ? 20.255 10.366 -15.495 1.00 96.56 194 PHE A O 1
ATOM 1601 N N . LYS A 1 195 ? 18.588 10.118 -16.952 1.00 96.75 195 LYS A N 1
ATOM 1602 C CA . LYS A 1 195 ? 18.519 11.564 -17.261 1.00 96.75 195 LYS A CA 1
ATOM 1603 C C . LYS A 1 195 ? 18.213 12.421 -16.035 1.00 96.75 195 LYS A C 1
ATOM 1605 O O . LYS A 1 195 ? 18.645 13.569 -15.968 1.00 96.75 195 LYS A O 1
ATOM 1610 N N . LEU A 1 196 ? 17.475 11.866 -15.074 1.00 96.50 196 LEU A N 1
ATOM 1611 C CA . LEU A 1 196 ? 17.108 12.538 -13.827 1.00 96.50 196 LEU A CA 1
ATOM 1612 C C . LEU A 1 196 ? 18.078 12.263 -12.671 1.00 96.50 196 LEU A C 1
ATOM 1614 O O . LEU A 1 196 ? 17.807 12.718 -11.559 1.00 96.50 196 LEU A O 1
ATOM 1618 N N . GLN A 1 197 ? 19.175 11.539 -12.917 1.00 96.38 197 GLN A N 1
ATOM 1619 C CA . GLN A 1 197 ? 20.219 11.243 -11.933 1.00 96.38 197 GLN A CA 1
ATOM 1620 C C . GLN A 1 197 ? 19.662 10.570 -10.661 1.00 96.38 197 GLN A C 1
ATOM 1622 O O . GLN A 1 197 ? 19.858 11.026 -9.530 1.00 96.38 197 GLN A O 1
ATOM 1627 N N . ARG A 1 198 ? 18.846 9.525 -10.845 1.00 96.12 198 ARG A N 1
ATOM 1628 C CA . ARG A 1 198 ? 18.172 8.764 -9.773 1.00 96.12 198 ARG A CA 1
ATOM 1629 C C . ARG A 1 198 ? 18.711 7.340 -9.620 1.00 96.12 198 ARG A C 1
ATOM 1631 O O . ARG A 1 198 ? 18.089 6.532 -8.930 1.00 96.12 198 ARG A O 1
ATOM 1638 N N . GLU A 1 199 ? 19.836 7.015 -10.245 1.00 95.25 199 GLU A N 1
ATOM 1639 C CA . GLU A 1 199 ? 20.418 5.671 -10.304 1.00 95.25 199 GLU A CA 1
ATOM 1640 C C . GLU A 1 199 ? 20.659 5.091 -8.910 1.00 95.25 199 GLU A C 1
ATOM 1642 O O . GLU A 1 199 ? 20.201 3.987 -8.621 1.00 95.25 199 GLU A O 1
ATOM 1647 N N . ASP A 1 200 ? 21.301 5.853 -8.021 1.00 94.19 200 ASP A N 1
ATOM 1648 C CA . ASP A 1 200 ? 21.635 5.393 -6.667 1.00 94.19 200 ASP A CA 1
ATOM 1649 C C . ASP A 1 200 ? 20.384 5.063 -5.849 1.00 94.19 200 ASP A C 1
ATOM 1651 O O . ASP A 1 200 ? 20.311 4.026 -5.186 1.00 94.19 200 ASP A O 1
ATOM 1655 N N . ARG A 1 201 ? 19.358 5.919 -5.936 1.00 94.69 201 ARG A N 1
ATOM 1656 C CA . ARG A 1 201 ? 18.070 5.700 -5.264 1.00 94.69 201 ARG A CA 1
ATOM 1657 C C . ARG A 1 201 ? 17.351 4.484 -5.833 1.00 94.69 201 ARG A C 1
ATOM 1659 O O . ARG A 1 201 ? 16.874 3.647 -5.072 1.00 94.69 201 ARG A O 1
ATOM 1666 N N . PHE A 1 202 ? 17.332 4.344 -7.156 1.00 95.06 202 PHE A N 1
ATOM 1667 C CA . PHE A 1 202 ? 16.738 3.196 -7.833 1.00 95.06 202 PHE A CA 1
ATOM 1668 C C . PHE A 1 202 ? 17.417 1.880 -7.440 1.00 95.06 202 PHE A C 1
ATOM 1670 O O . PHE A 1 202 ? 16.739 0.924 -7.057 1.00 95.06 202 PHE A O 1
ATOM 1677 N N . LEU A 1 203 ? 18.751 1.833 -7.479 1.00 93.25 203 LEU A N 1
ATOM 1678 C CA . LEU A 1 203 ? 19.530 0.658 -7.087 1.00 93.25 203 LEU A CA 1
ATOM 1679 C C . LEU A 1 203 ? 19.363 0.344 -5.600 1.00 93.25 203 LEU A C 1
ATOM 1681 O O . LEU A 1 203 ? 19.240 -0.828 -5.243 1.00 93.25 203 LEU A O 1
ATOM 1685 N N . SER A 1 204 ? 19.309 1.367 -4.743 1.00 92.69 204 SER A N 1
ATOM 1686 C CA . SER A 1 204 ? 19.015 1.203 -3.319 1.00 92.69 204 SER A CA 1
ATOM 1687 C C . SER A 1 204 ? 17.649 0.546 -3.113 1.00 92.69 204 SER A C 1
ATOM 1689 O O . SER A 1 204 ? 17.568 -0.497 -2.466 1.00 92.69 204 SER A O 1
ATOM 1691 N N . CYS A 1 205 ? 16.588 1.059 -3.748 1.00 91.75 205 CYS A N 1
ATOM 1692 C CA . CYS A 1 205 ? 15.253 0.461 -3.676 1.00 91.75 205 CYS A CA 1
ATOM 1693 C C . CYS A 1 205 ? 15.229 -0.984 -4.187 1.00 91.75 205 CYS A C 1
ATOM 1695 O O . CYS A 1 205 ? 14.610 -1.849 -3.565 1.00 91.75 205 CYS A O 1
ATOM 1697 N N . LEU A 1 206 ? 15.911 -1.263 -5.301 1.00 90.56 206 LEU A N 1
ATOM 1698 C CA . LEU A 1 206 ? 15.987 -2.606 -5.867 1.00 90.56 206 LEU A CA 1
ATOM 1699 C C . LEU A 1 206 ? 16.647 -3.588 -4.885 1.00 90.56 206 LEU A C 1
ATOM 1701 O O . LEU A 1 206 ? 16.084 -4.652 -4.624 1.00 90.56 206 LEU A O 1
ATOM 1705 N N . LYS A 1 207 ? 17.799 -3.210 -4.311 1.00 89.56 207 LYS A N 1
ATOM 1706 C CA . LYS A 1 207 ? 18.618 -4.046 -3.413 1.00 89.56 207 LYS A CA 1
ATOM 1707 C C . LYS A 1 207 ? 18.044 -4.194 -2.005 1.00 89.56 207 LYS A C 1
ATOM 1709 O O . LYS A 1 207 ? 18.187 -5.255 -1.409 1.00 89.56 207 LYS A O 1
ATOM 1714 N N . GLN A 1 208 ? 17.421 -3.148 -1.466 1.00 83.62 208 GLN A N 1
ATOM 1715 C CA . GLN A 1 208 ? 16.885 -3.142 -0.100 1.00 83.62 208 GLN A CA 1
ATOM 1716 C C . GLN A 1 208 ? 15.485 -3.744 0.004 1.00 83.62 208 GLN A C 1
ATOM 1718 O O . GLN A 1 208 ? 15.015 -4.004 1.111 1.00 83.62 208 GLN A O 1
ATOM 1723 N N . SER A 1 209 ? 14.791 -3.964 -1.117 1.00 72.75 209 SER A N 1
ATOM 1724 C CA . SER A 1 209 ? 13.452 -4.537 -1.034 1.00 72.75 209 SER A CA 1
ATOM 1725 C C . SER A 1 209 ? 13.503 -5.954 -0.456 1.00 72.75 209 SER A C 1
ATOM 1727 O O . SER A 1 209 ? 14.338 -6.778 -0.835 1.00 72.75 209 SER A O 1
ATOM 1729 N N . SER A 1 210 ? 12.527 -6.286 0.390 1.00 76.88 210 SER A N 1
ATOM 1730 C CA . SER A 1 210 ? 12.264 -7.667 0.826 1.00 76.88 210 SER A CA 1
ATOM 1731 C C . SER A 1 210 ? 11.997 -8.622 -0.349 1.00 76.88 210 SER A C 1
ATOM 1733 O O . SER A 1 210 ? 12.018 -9.841 -0.189 1.00 76.88 210 SER A O 1
ATOM 1735 N N . PHE A 1 211 ? 11.792 -8.069 -1.546 1.00 77.19 211 PHE A N 1
ATOM 1736 C CA . PHE A 1 211 ? 11.578 -8.766 -2.804 1.00 77.19 211 PHE A CA 1
ATOM 1737 C C . PHE A 1 211 ? 12.813 -8.734 -3.721 1.00 77.19 211 PHE A C 1
ATOM 1739 O O . PHE A 1 211 ? 12.693 -9.041 -4.904 1.00 77.19 211 PHE A O 1
ATOM 1746 N N . TYR A 1 212 ? 14.005 -8.401 -3.212 1.00 84.88 212 TYR A N 1
ATOM 1747 C CA . TYR A 1 212 ? 15.217 -8.280 -4.029 1.00 84.88 212 TYR A CA 1
ATOM 1748 C C . TYR A 1 212 ? 15.465 -9.517 -4.892 1.00 84.88 212 TYR A C 1
ATOM 1750 O O . TYR A 1 212 ? 15.647 -9.390 -6.096 1.00 84.88 212 TYR A O 1
ATOM 1758 N N . ASN A 1 213 ? 15.384 -10.719 -4.313 1.00 84.44 213 ASN A N 1
ATOM 1759 C CA . ASN A 1 213 ? 15.587 -11.965 -5.060 1.00 84.44 213 ASN A CA 1
ATOM 1760 C C . ASN A 1 213 ? 14.550 -12.165 -6.175 1.00 84.44 213 ASN A C 1
ATOM 1762 O O . ASN A 1 213 ? 14.878 -12.697 -7.234 1.00 84.44 213 ASN A O 1
ATOM 1766 N N . LEU A 1 214 ? 13.310 -11.720 -5.953 1.00 83.00 214 LEU A N 1
ATOM 1767 C CA . LEU A 1 214 ? 12.255 -11.783 -6.959 1.00 83.00 214 LEU A CA 1
ATOM 1768 C C . LEU A 1 214 ? 12.584 -10.874 -8.146 1.00 83.00 214 LEU A C 1
ATOM 1770 O O . LEU A 1 214 ? 12.483 -11.312 -9.290 1.00 83.00 214 LEU A O 1
ATOM 1774 N N . PHE A 1 215 ? 12.986 -9.631 -7.879 1.00 86.31 215 PHE A N 1
ATOM 1775 C CA . PHE A 1 215 ? 13.324 -8.679 -8.932 1.00 86.31 215 PHE A CA 1
ATOM 1776 C C . PHE A 1 215 ? 14.642 -9.050 -9.616 1.00 86.31 215 PHE A C 1
ATOM 1778 O O . PHE A 1 215 ? 14.690 -9.126 -10.840 1.00 86.31 215 PHE A O 1
ATOM 1785 N N . LYS A 1 216 ? 15.697 -9.351 -8.848 1.00 86.50 216 LYS A N 1
ATOM 1786 C CA . LYS A 1 216 ? 17.048 -9.687 -9.328 1.00 86.50 216 LYS A CA 1
ATOM 1787 C C . LYS A 1 216 ? 17.019 -10.669 -10.493 1.00 86.50 216 LYS A C 1
ATOM 1789 O O . LYS A 1 216 ? 17.648 -10.411 -11.512 1.00 86.50 216 LYS A O 1
ATOM 1794 N N . ASN A 1 217 ? 16.265 -11.758 -10.371 1.00 86.50 217 ASN A N 1
ATOM 1795 C CA . ASN A 1 217 ? 16.215 -12.797 -11.401 1.00 86.50 217 ASN A CA 1
ATOM 1796 C C . ASN A 1 217 ? 15.729 -12.269 -12.759 1.00 86.50 217 ASN A C 1
ATOM 1798 O O . ASN A 1 217 ? 16.214 -12.700 -13.800 1.00 86.50 217 ASN A O 1
ATOM 1802 N N . VAL A 1 218 ? 14.816 -11.299 -12.752 1.00 88.38 218 VAL A N 1
ATOM 1803 C CA . VAL A 1 218 ? 14.272 -10.686 -13.968 1.00 88.38 218 VAL A CA 1
ATOM 1804 C C . VAL A 1 218 ? 15.312 -9.775 -14.628 1.00 88.38 218 VAL A C 1
ATOM 1806 O O . VAL A 1 218 ? 15.519 -9.850 -15.839 1.00 88.38 218 VAL A O 1
ATOM 1809 N N . TYR A 1 219 ? 16.028 -8.971 -13.836 1.00 88.62 219 TYR A N 1
ATOM 1810 C CA . TYR A 1 219 ? 17.113 -8.107 -14.326 1.00 88.62 219 TYR A CA 1
ATOM 1811 C C . TYR A 1 219 ? 18.361 -8.887 -14.762 1.00 88.62 219 TYR A C 1
ATOM 1813 O O . TYR A 1 219 ? 19.187 -8.363 -15.504 1.00 88.62 219 TYR A O 1
ATOM 1821 N N . MET A 1 220 ? 18.498 -10.143 -14.335 1.00 89.19 220 MET A N 1
ATOM 1822 C CA . MET A 1 220 ? 19.605 -11.020 -14.720 1.00 89.19 220 MET A CA 1
ATOM 1823 C C . MET A 1 220 ? 19.370 -11.787 -16.024 1.00 89.19 220 MET A C 1
ATOM 1825 O O . MET A 1 220 ? 20.269 -12.498 -16.462 1.00 89.19 220 MET A O 1
ATOM 1829 N N . SER A 1 221 ? 18.215 -11.618 -16.676 1.00 88.44 221 SER A N 1
ATOM 1830 C CA . SER A 1 221 ? 17.881 -12.300 -17.931 1.00 88.44 221 SER A CA 1
ATOM 1831 C C . SER A 1 221 ? 18.994 -12.188 -18.985 1.00 88.44 221 SER A C 1
ATOM 1833 O O . SER A 1 221 ? 19.518 -11.100 -19.235 1.00 88.44 221 SER A O 1
ATOM 1835 N N . ASP A 1 222 ? 19.322 -13.297 -19.651 1.00 88.25 222 ASP A N 1
ATOM 1836 C CA . ASP A 1 222 ? 20.293 -13.334 -20.761 1.00 88.25 222 ASP A CA 1
ATOM 1837 C C . ASP A 1 222 ? 19.795 -12.606 -22.016 1.00 88.25 222 ASP A C 1
ATOM 1839 O O . ASP A 1 222 ? 20.574 -12.248 -22.895 1.00 88.25 222 ASP A O 1
ATOM 1843 N N . LYS A 1 223 ? 18.486 -12.332 -22.087 1.00 90.88 223 LYS A N 1
ATOM 1844 C CA . LYS A 1 223 ? 17.888 -11.513 -23.147 1.00 90.88 223 LYS A CA 1
ATOM 1845 C C . LYS A 1 223 ? 18.279 -10.034 -23.034 1.00 90.88 223 LYS A C 1
ATOM 1847 O O . LYS A 1 223 ? 18.192 -9.311 -24.025 1.00 90.88 223 LYS A O 1
ATOM 1852 N N . ILE A 1 224 ? 18.719 -9.583 -21.855 1.00 92.12 224 ILE A N 1
ATOM 1853 C CA . ILE A 1 224 ? 19.336 -8.265 -21.678 1.00 92.12 224 ILE A CA 1
ATOM 1854 C C . ILE A 1 224 ? 20.777 -8.367 -22.181 1.00 92.12 224 ILE A C 1
ATOM 1856 O O . ILE A 1 224 ? 21.617 -9.011 -21.552 1.00 92.12 224 ILE A O 1
ATOM 1860 N N . ASN A 1 225 ? 21.029 -7.745 -23.331 1.00 91.50 225 ASN A N 1
ATOM 1861 C CA . ASN A 1 225 ? 22.298 -7.770 -24.051 1.00 91.50 225 ASN A CA 1
ATOM 1862 C C . ASN A 1 225 ? 22.778 -6.344 -24.377 1.00 91.50 225 ASN A C 1
ATOM 1864 O O . ASN A 1 225 ? 22.154 -5.362 -23.979 1.00 91.50 225 ASN A O 1
ATOM 1868 N N . GLU A 1 226 ? 23.875 -6.232 -25.124 1.00 91.88 226 GLU A N 1
ATOM 1869 C CA . GLU A 1 226 ? 24.558 -4.969 -25.447 1.00 91.88 226 GLU A CA 1
ATOM 1870 C C . GLU A 1 226 ? 23.678 -3.915 -26.140 1.00 91.88 226 GLU A C 1
ATOM 1872 O O . GLU A 1 226 ? 23.978 -2.723 -26.058 1.00 91.88 226 GLU A O 1
ATOM 1877 N N . LYS A 1 227 ? 22.563 -4.319 -26.768 1.00 95.06 227 LYS A N 1
ATOM 1878 C CA . LYS A 1 227 ? 21.567 -3.384 -27.313 1.00 95.06 227 LYS A CA 1
ATOM 1879 C C . LYS A 1 227 ? 20.954 -2.503 -26.215 1.00 95.06 227 LYS A C 1
ATOM 1881 O O . LYS A 1 227 ? 20.616 -1.352 -26.475 1.00 95.06 227 LYS A O 1
ATOM 1886 N N . TYR A 1 228 ? 20.786 -3.046 -25.012 1.00 96.19 228 TYR A N 1
ATOM 1887 C CA . TYR A 1 228 ? 20.090 -2.419 -23.892 1.00 96.19 228 TYR A CA 1
ATOM 1888 C C . TYR A 1 228 ? 21.097 -1.933 -22.843 1.00 96.19 228 TYR A C 1
ATOM 1890 O O . TYR A 1 228 ? 21.288 -2.552 -21.795 1.00 96.19 228 TYR A O 1
ATOM 1898 N N . GLN A 1 229 ? 21.797 -0.844 -23.160 1.00 96.25 229 GLN A N 1
ATOM 1899 C CA . GLN A 1 229 ? 22.917 -0.328 -22.370 1.00 96.25 229 GLN A CA 1
ATOM 1900 C C . GLN A 1 229 ? 22.521 0.025 -20.931 1.00 96.25 229 GLN A C 1
ATOM 1902 O O . GLN A 1 229 ? 23.240 -0.325 -19.995 1.00 96.25 229 GLN A O 1
ATOM 1907 N N . LYS A 1 230 ? 21.379 0.689 -20.723 1.00 96.81 230 LYS A N 1
ATOM 1908 C CA . LYS A 1 230 ? 20.897 1.079 -19.389 1.00 96.81 230 LYS A CA 1
ATOM 1909 C C . LYS A 1 230 ? 20.506 -0.140 -18.570 1.00 96.81 230 LYS A C 1
ATOM 1911 O O . LYS A 1 230 ? 20.913 -0.249 -17.413 1.00 96.81 230 LYS A O 1
ATOM 1916 N N . LEU A 1 231 ? 19.781 -1.088 -19.162 1.00 96.12 231 LEU A N 1
ATOM 1917 C CA . LEU A 1 231 ? 19.475 -2.362 -18.508 1.00 96.12 231 LEU A CA 1
ATOM 1918 C C . LEU A 1 231 ? 20.748 -3.149 -18.164 1.00 96.12 231 LEU A C 1
ATOM 1920 O O . LEU A 1 231 ? 20.828 -3.705 -17.070 1.00 96.12 231 LEU A O 1
ATOM 1924 N N . MET A 1 232 ? 21.759 -3.154 -19.038 1.00 95.06 232 MET A N 1
ATOM 1925 C CA . MET A 1 232 ? 23.063 -3.779 -18.778 1.00 95.06 232 MET A CA 1
ATOM 1926 C C . MET A 1 232 ? 23.812 -3.114 -17.617 1.00 95.06 232 MET A C 1
ATOM 1928 O O . MET A 1 232 ? 24.360 -3.816 -16.766 1.00 95.06 232 MET A O 1
ATOM 1932 N N . LEU A 1 233 ? 23.795 -1.780 -17.526 1.00 94.50 233 LEU A N 1
ATOM 1933 C CA . LEU A 1 233 ? 24.380 -1.051 -16.394 1.00 94.50 233 LEU A CA 1
ATOM 1934 C C . LEU A 1 233 ? 23.715 -1.456 -15.075 1.00 94.50 233 LEU A C 1
ATOM 1936 O O . LEU A 1 233 ? 24.406 -1.820 -14.121 1.00 94.50 233 LEU A O 1
ATOM 1940 N N . ILE A 1 234 ? 22.380 -1.481 -15.043 1.00 94.38 234 ILE A N 1
ATOM 1941 C CA . ILE A 1 234 ? 21.625 -1.945 -13.873 1.00 94.38 234 ILE A CA 1
ATOM 1942 C C . ILE A 1 234 ? 21.968 -3.407 -13.550 1.00 94.38 234 ILE A C 1
ATOM 1944 O O . ILE A 1 234 ? 22.299 -3.701 -12.404 1.00 94.38 234 ILE A O 1
ATOM 1948 N N . LYS A 1 235 ? 21.977 -4.306 -14.545 1.00 9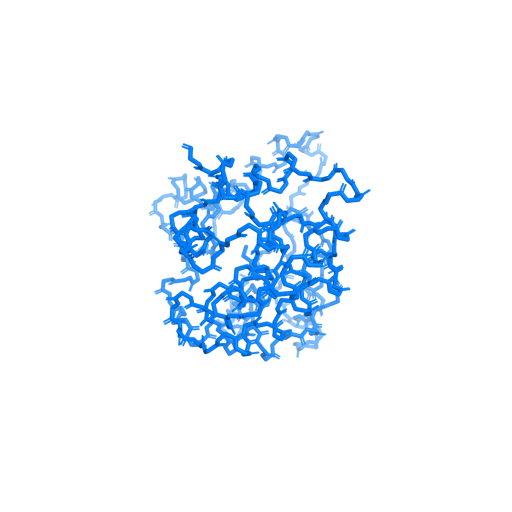2.81 235 LYS A N 1
ATOM 1949 C CA . LYS A 1 235 ? 22.345 -5.727 -14.387 1.00 92.81 235 LYS A CA 1
ATOM 1950 C C . LYS A 1 235 ? 23.727 -5.888 -13.751 1.00 92.81 235 LYS A C 1
ATOM 1952 O O . LYS A 1 235 ? 23.870 -6.636 -12.787 1.00 92.81 235 LYS A O 1
ATOM 1957 N N . SER A 1 236 ? 24.723 -5.145 -14.233 1.00 90.88 236 SER A N 1
ATOM 1958 C CA . SER A 1 236 ? 26.093 -5.185 -13.699 1.00 90.88 236 SER A CA 1
ATOM 1959 C C . SER A 1 236 ? 26.195 -4.675 -12.260 1.00 90.88 236 SER A C 1
ATOM 1961 O O . SER A 1 236 ? 27.016 -5.161 -11.493 1.00 90.88 236 SER A O 1
ATOM 1963 N N . SER A 1 237 ? 25.316 -3.749 -11.872 1.00 89.75 237 SER A N 1
ATOM 1964 C CA . SER A 1 237 ? 25.291 -3.142 -10.539 1.00 89.75 237 SER A CA 1
ATOM 1965 C C . SER A 1 237 ? 24.539 -3.981 -9.500 1.00 89.75 237 SER A C 1
ATOM 1967 O O . SER A 1 237 ? 24.534 -3.628 -8.319 1.00 89.75 237 SER A O 1
ATOM 1969 N N . ILE A 1 238 ? 23.863 -5.056 -9.920 1.00 84.44 238 ILE A N 1
ATOM 1970 C CA . ILE A 1 238 ? 23.138 -6.005 -9.056 1.00 84.44 238 ILE A CA 1
ATOM 1971 C C . ILE A 1 238 ? 24.044 -7.166 -8.596 1.00 84.44 238 ILE A C 1
ATOM 1973 O O . ILE A 1 238 ? 23.729 -7.823 -7.600 1.00 84.44 238 ILE A O 1
ATOM 1977 N N . ILE A 1 239 ? 25.139 -7.433 -9.317 1.00 71.69 239 ILE A N 1
ATOM 1978 C CA . ILE A 1 239 ? 26.163 -8.431 -8.957 1.00 71.69 239 ILE A CA 1
ATOM 1979 C C . ILE A 1 239 ? 26.958 -7.930 -7.752 1.00 71.69 239 ILE A C 1
ATOM 1981 O O . ILE A 1 239 ? 27.130 -8.750 -6.823 1.00 71.69 239 ILE A O 1
#

Organism: Campylobacter coli (NCBI:txid195)

Nearest PDB structures (foldseek):
  5nnp-assembly2_E  TM=4.144E-01  e=5.475E-01  Thermochaetoides thermophila DSM 1495
  8xup-assembly1_B  TM=3.814E-01  e=5.991E-01  Escherichia coli K-12
  5nnr-assembly1_A  TM=3.859E-01  e=8.211E-01  Thermochaetoides thermophila
  7am2-assembly1_Am  TM=4.243E-01  e=1.347E+00  Leishmania tarentolae
  3fp2-assembly1_A  TM=2.917E-01  e=1.688E+00  Saccharomyces cerevisiae

Foldseek 3Di:
DQLLLVLVVLVVVVVVVDAEEDDDPDPLSLVLSVVLQCVVVVNPRNYYYVPVVDDCVVQVDPVSSLVVSLCVLLCDPAAEDQPDPSQVSSCVVSVNHHHNYSPVPQPLVNLLVSLVVCQPVGPDALQSSLVSLVVNLCSCCPPVVHQLVVSLVSLVSSCVSPVPQLLSLLSNLLSCLSVVVLVVSLVSCVPRPVVVVNVVVNLCSCCPDPCVVVSLVSLCDPSPDPVRVSSVVSNVSSD

Mean predicted aligned error: 4.56 Å

Secondary structure (DSSP, 8-state):
--HHHHHHHHHHHHHTT--EEE--S-HHHHHHHHHHHHHHTTT---EEEHHHHS-GGG--SHHHHHHHHHHHHHTSS--EESS-HHHHHHHHHTTT---EEHHHHS-HHHHHHHHHHTTTTS---HHHHHHHHHHHHHIIIIIS---HHHHHHHHHHHHHH-TT-HHHHHHHHHHHHHTT-HHHHHHHHIIIIITTT-HHHHHHHHHHSTTHHHHHHHHT-TT--TT-HHHHHHHHHH-

Solvent-accessible surface area (backbone atoms only — not comparable to full-atom values): 13424 Å² total; per-residue (Å²): 109,51,66,40,56,54,42,52,52,50,53,59,38,46,77,70,72,42,78,43,75,45,82,68,95,50,60,68,56,51,48,40,46,46,52,48,46,25,59,76,47,75,69,68,48,55,61,43,51,49,75,82,75,50,63,58,88,82,27,86,41,73,67,47,41,53,50,49,51,27,56,56,55,21,70,46,96,71,48,80,37,69,81,46,68,57,52,54,52,12,16,62,74,35,81,58,53,75,55,49,39,53,81,80,78,42,51,74,65,54,48,51,48,46,44,63,76,36,60,80,71,57,88,61,57,43,66,56,52,20,48,43,39,47,53,51,41,50,45,37,48,75,75,65,61,52,57,48,74,61,47,43,57,43,38,53,54,21,40,74,45,38,71,85,45,47,55,58,50,52,56,40,40,52,33,27,52,77,66,69,37,50,76,59,33,34,50,49,42,45,64,65,25,56,76,62,72,34,52,69,59,34,52,47,40,49,66,69,37,98,53,23,75,69,50,49,59,63,58,62,38,82,87,67,42,88,90,35,56,62,52,43,54,53,37,64,72,71,112

Radius of gyration: 21.06 Å; Cα contacts (8 Å, |Δi|>4): 269; chains: 1; bounding box: 52×34×57 Å